Protein AF-A0A2W6RVL8-F1 (afdb_monomer)

pLDDT: mean 77.63, std 18.53, range [25.92, 98.62]

Solvent-accessible surface area (backbone atoms only — not comparable to full-atom values): 15075 Å² total; per-residue (Å²): 107,73,58,67,75,44,33,61,78,72,28,76,88,26,49,75,47,39,28,89,60,9,34,42,35,27,70,44,50,65,35,45,52,43,25,52,88,18,45,80,64,46,48,50,55,64,85,41,74,46,66,52,65,26,66,84,51,65,26,24,29,57,32,38,51,53,52,45,53,49,54,40,44,43,40,71,75,34,80,81,68,43,94,60,93,66,54,63,42,56,24,22,26,69,56,73,97,54,47,76,34,29,44,47,53,52,52,54,50,43,21,30,35,25,10,65,37,94,64,98,62,52,41,57,60,44,30,53,55,45,44,50,58,59,55,24,43,44,96,75,79,48,75,72,72,50,64,38,79,66,82,77,84,74,82,81,81,84,76,82,87,82,83,88,83,90,80,94,76,84,86,79,86,87,81,81,84,79,84,77,60,56,69,40,59,66,67,18,60,33,48,46,33,38,45,47,77,38,57,67,93,44,62,63,46,30,40,32,22,41,82,84,69,48,75,76,46,74,44,44,81,35,60,47,77,60,75,41,40,38,36,34,60,48,79,44,69,82,60,69,74,45,53,31,40,38,41,38,38,41,73,86,50,74,50,75,40,85,38,40,33,53,127

Mean predicted aligned error: 15.37 Å

Secondary structure (DSSP, 8-state):
-HHHHHHHHH-TT-EEEEETTEEEEE-SHHHHHHH-S--S---PPPSEEEES-GGGS--HHHHHHHHHHHHHHHHHH-TTS-S-SS-GGG-EE-SSTTTT-BHHHHHHHHHHHHTT---SS-HHHHHHHHHHHHHHTGGGT---S-EE-----PPP-------------PPPPP----TT--EESSSBSSEEEEEEE--TT--EEEEEEETTS-EEEE-GGGEEEETTEEEEEEE-TTSPSEEEEEEEEETTEEEEEEEEE--

Radius of gyration: 22.96 Å; Cα contacts (8 Å, |Δi|>4): 461; chains: 1; bounding box: 55×40×69 Å

Nearest PDB structures (foldseek):
  7ptr-assembly1_A  TM=3.988E-01  e=1.123E-03  Haloferax volcanii DS2
  5e4i-assembly1_A  TM=4.363E-01  e=7.243E-03  Mus musculus
  1ev2-assembly1_F  TM=4.929E-01  e=1.379E-01  Homo sapiens
  7k0x-assembly1_C  TM=4.813E-01  e=2.368E-01  Monodelphis domestica
  7l15-assembly1_A  TM=4.181E-01  e=4.321E-01  Monodelphis domestica

Structure (mmCIF, N/CA/C/O backbone):
data_AF-A0A2W6RVL8-F1
#
_entry.id   AF-A0A2W6RVL8-F1
#
loop_
_atom_site.group_PDB
_atom_site.id
_atom_site.type_symbol
_atom_site.label_atom_id
_atom_site.label_alt_id
_atom_site.label_comp_id
_atom_site.label_asym_id
_atom_site.label_entity_id
_atom_site.label_seq_id
_atom_site.pdbx_PDB_ins_code
_atom_site.Cartn_x
_atom_site.Cartn_y
_atom_site.Cartn_z
_atom_site.occupancy
_atom_site.B_iso_or_equiv
_atom_site.auth_seq_id
_atom_site.auth_comp_id
_atom_site.auth_asym_id
_atom_site.auth_atom_id
_atom_site.pdbx_PDB_model_num
ATOM 1 N N . THR A 1 1 ? 8.832 16.583 16.748 1.00 83.75 1 THR A N 1
ATOM 2 C CA . THR A 1 1 ? 9.111 15.694 15.596 1.00 83.75 1 THR A CA 1
ATOM 3 C C . THR A 1 1 ? 8.286 16.139 14.400 1.00 83.75 1 THR A C 1
ATOM 5 O O . THR A 1 1 ? 7.258 16.781 14.608 1.00 83.75 1 THR A O 1
ATOM 8 N N . TYR A 1 2 ? 8.700 15.805 13.170 1.00 89.38 2 TYR A N 1
ATOM 9 C CA . TYR A 1 2 ? 7.965 16.160 11.944 1.00 89.38 2 TYR A CA 1
ATOM 10 C C . TYR A 1 2 ? 6.500 15.688 11.985 1.00 89.38 2 TYR A C 1
ATOM 12 O O . TYR A 1 2 ? 5.590 16.475 11.729 1.00 89.38 2 TYR A O 1
ATOM 20 N N . ARG A 1 3 ? 6.260 14.437 12.411 1.00 91.62 3 ARG A N 1
ATOM 21 C CA . ARG A 1 3 ? 4.913 13.872 12.592 1.00 91.62 3 ARG A CA 1
ATOM 22 C C . ARG A 1 3 ? 4.029 14.765 13.467 1.00 91.62 3 ARG A C 1
ATOM 24 O O . ARG A 1 3 ? 2.921 15.083 13.063 1.00 91.62 3 ARG A O 1
ATOM 31 N N . ASN A 1 4 ? 4.502 15.190 14.642 1.00 91.69 4 ASN A N 1
ATOM 32 C CA . ASN A 1 4 ? 3.676 15.959 15.584 1.00 91.69 4 ASN A CA 1
ATOM 33 C C . ASN A 1 4 ? 3.217 17.309 15.009 1.00 91.69 4 ASN A C 1
ATOM 35 O O . ASN A 1 4 ? 2.115 17.744 15.321 1.00 91.69 4 ASN A O 1
ATOM 39 N N . LEU A 1 5 ? 4.039 17.936 14.163 1.00 93.69 5 LEU A N 1
ATOM 40 C CA . LEU A 1 5 ? 3.714 19.212 13.523 1.00 93.69 5 LEU A CA 1
ATOM 41 C C . LEU A 1 5 ? 2.760 19.045 12.331 1.00 93.69 5 LEU A C 1
ATOM 43 O O . LEU A 1 5 ? 1.885 19.878 12.127 1.00 93.69 5 LEU A O 1
ATOM 47 N N . ASN A 1 6 ? 2.907 17.966 11.555 1.00 93.50 6 ASN A N 1
ATOM 48 C CA . ASN A 1 6 ? 2.218 17.814 10.268 1.00 93.50 6 ASN A CA 1
ATOM 49 C C . ASN A 1 6 ? 0.996 16.881 10.310 1.00 93.50 6 ASN A C 1
ATOM 51 O O . ASN A 1 6 ? 0.179 16.903 9.391 1.00 93.50 6 ASN A O 1
ATOM 55 N N . PHE A 1 7 ? 0.836 16.064 11.358 1.00 96.44 7 PHE A N 1
ATOM 56 C CA . PHE A 1 7 ? -0.189 15.014 11.402 1.00 96.44 7 PHE A CA 1
ATOM 57 C C . PHE A 1 7 ? -1.612 15.548 11.236 1.00 96.44 7 PHE A C 1
ATOM 59 O O . PHE A 1 7 ? -2.366 14.989 10.454 1.00 96.44 7 PHE A O 1
ATOM 66 N N . ALA A 1 8 ? -1.983 16.622 11.940 1.00 95.62 8 ALA A N 1
ATOM 67 C CA . ALA A 1 8 ? -3.349 17.148 11.889 1.00 95.62 8 ALA A CA 1
ATOM 68 C C . ALA A 1 8 ? -3.731 17.655 10.486 1.00 95.62 8 ALA A C 1
ATOM 70 O O . ALA A 1 8 ? -4.869 17.484 10.063 1.00 95.62 8 ALA A O 1
ATOM 71 N N . SER A 1 9 ? -2.769 18.225 9.752 1.00 93.38 9 SER A N 1
ATOM 72 C CA . SER A 1 9 ? -2.966 18.659 8.364 1.00 93.38 9 SER A CA 1
ATOM 73 C C . SER A 1 9 ? -3.051 17.464 7.407 1.00 93.38 9 SER A C 1
ATOM 75 O O . SER A 1 9 ? -3.945 17.381 6.567 1.00 93.38 9 SER A O 1
ATOM 77 N N . ALA A 1 10 ? -2.160 16.483 7.572 1.00 91.50 10 ALA A N 1
ATOM 78 C CA . ALA A 1 10 ? -2.121 15.293 6.725 1.00 91.50 10 ALA A CA 1
ATOM 79 C C . ALA A 1 10 ? -3.318 14.347 6.951 1.00 91.50 10 ALA A C 1
ATOM 81 O O . ALA A 1 10 ? -3.802 13.724 6.000 1.00 91.50 10 ALA A O 1
ATOM 82 N N . PHE A 1 11 ? -3.806 14.264 8.191 1.00 95.56 11 PHE A N 1
ATOM 83 C CA . PHE A 1 11 ? -4.847 13.351 8.667 1.00 95.56 11 PHE A CA 1
ATOM 84 C C . PHE A 1 11 ? -5.908 14.101 9.497 1.00 95.56 11 PHE A C 1
ATOM 86 O O . PHE A 1 11 ? -6.035 13.856 10.700 1.00 95.56 11 PHE A O 1
ATOM 93 N N . PRO A 1 12 ? -6.715 14.984 8.881 1.00 94.00 12 PRO A N 1
ATOM 94 C CA . PRO A 1 12 ? -7.693 15.805 9.604 1.00 94.00 12 PRO A CA 1
ATOM 95 C C . PRO A 1 12 ? -8.768 14.973 10.324 1.00 94.00 12 PRO A C 1
ATOM 97 O O . PRO A 1 12 ? -9.311 15.396 11.340 1.00 94.00 12 PRO A O 1
ATOM 100 N N . SER A 1 13 ? -9.048 13.761 9.837 1.00 93.38 13 SER A N 1
ATOM 101 C CA . SER A 1 13 ? -9.972 12.795 10.449 1.00 93.38 13 SER A CA 1
ATOM 102 C C . SER A 1 13 ? -9.279 11.689 11.261 1.00 93.38 13 SER A C 1
ATOM 104 O O . SER A 1 13 ? -9.937 10.725 11.673 1.00 93.38 13 SER A O 1
ATOM 106 N N . GLY A 1 14 ? -7.964 11.799 11.472 1.00 96.81 14 GLY A N 1
ATOM 107 C CA . GLY A 1 14 ? -7.100 10.738 11.988 1.00 96.81 14 GLY A CA 1
ATOM 108 C C . GLY A 1 14 ? -6.647 9.742 10.913 1.00 96.81 14 GLY A C 1
ATOM 109 O O . GLY A 1 14 ? -7.186 9.698 9.806 1.00 96.81 14 GLY A O 1
ATOM 110 N N . LEU A 1 15 ? -5.647 8.933 11.258 1.00 98.12 15 LEU A N 1
ATOM 111 C CA . LEU A 1 15 ? -5.113 7.859 10.419 1.00 98.12 15 LEU A CA 1
ATOM 112 C C . LEU A 1 15 ? -5.941 6.595 10.645 1.00 98.12 15 LEU A C 1
ATOM 114 O O . LEU A 1 15 ? -6.172 6.212 11.790 1.00 98.12 15 LEU A O 1
ATOM 118 N N . THR A 1 16 ? -6.384 5.947 9.569 1.00 97.62 16 THR A N 1
ATOM 119 C CA . THR A 1 16 ? -7.120 4.675 9.639 1.00 97.62 16 THR A CA 1
ATOM 120 C C . THR A 1 16 ? -6.464 3.642 8.733 1.00 97.62 16 THR A C 1
ATOM 122 O O . THR A 1 16 ? -6.136 3.956 7.594 1.00 97.62 16 THR A O 1
ATOM 125 N N . ILE A 1 17 ? -6.289 2.426 9.250 1.00 98.06 17 ILE A N 1
ATOM 126 C CA . ILE A 1 17 ? -5.811 1.248 8.515 1.00 98.06 17 ILE A CA 1
ATOM 127 C C . ILE A 1 17 ? -6.783 0.081 8.721 1.00 98.06 17 ILE A C 1
ATOM 129 O O . ILE A 1 17 ? -7.568 0.073 9.674 1.00 98.06 17 ILE A O 1
ATOM 133 N N . GLY A 1 18 ? -6.701 -0.919 7.853 1.00 91.38 18 GLY A N 1
ATOM 134 C CA . GLY A 1 18 ? -7.629 -2.042 7.782 1.00 91.38 18 GLY A CA 1
ATOM 135 C C . GLY A 1 18 ? -8.689 -1.864 6.695 1.00 91.38 18 GLY A C 1
ATOM 136 O O . GLY A 1 18 ? -8.728 -0.867 5.976 1.00 91.38 18 GLY A O 1
ATOM 137 N N . ALA A 1 19 ? -9.540 -2.873 6.566 1.00 90.12 19 ALA A N 1
ATOM 138 C CA . ALA A 1 19 ? -10.565 -2.982 5.535 1.00 90.12 19 ALA A CA 1
ATOM 139 C C . ALA A 1 19 ? -11.710 -3.885 6.023 1.00 90.12 19 ALA A C 1
ATOM 141 O O . ALA A 1 19 ? -11.669 -4.435 7.126 1.00 90.12 19 ALA A O 1
ATOM 142 N N . GLY A 1 20 ? -12.737 -4.064 5.189 1.00 92.25 20 GLY A N 1
ATOM 143 C CA . GLY A 1 20 ? -13.857 -4.953 5.494 1.00 92.25 20 GLY A CA 1
ATOM 144 C C . GLY A 1 20 ? -14.563 -4.553 6.790 1.00 92.25 20 GLY A C 1
ATOM 145 O O . GLY A 1 20 ? -15.229 -3.524 6.843 1.00 92.25 20 GLY A O 1
ATOM 146 N N . SER A 1 21 ? -14.418 -5.375 7.831 1.00 89.44 21 SER A N 1
ATOM 147 C CA . SER A 1 21 ? -15.039 -5.163 9.148 1.00 89.44 21 SER A CA 1
ATOM 148 C C . SER A 1 21 ? -14.033 -4.907 10.276 1.00 89.44 21 SER A C 1
ATOM 150 O O . SER A 1 21 ? -14.417 -4.927 11.447 1.00 89.44 21 SER A O 1
ATOM 152 N N . ARG A 1 22 ? -12.745 -4.723 9.955 1.00 97.94 22 ARG A N 1
ATOM 153 C CA . ARG A 1 22 ? -11.657 -4.681 10.943 1.00 97.94 22 ARG A CA 1
ATOM 154 C C . ARG A 1 22 ? -10.775 -3.470 10.674 1.00 97.94 22 ARG A C 1
ATOM 156 O O . ARG A 1 22 ? -10.087 -3.412 9.656 1.00 97.94 22 ARG A O 1
ATOM 163 N N . PHE A 1 23 ? -10.792 -2.513 11.593 1.00 98.44 23 PHE A N 1
ATOM 164 C CA . PHE A 1 23 ? -10.115 -1.228 11.439 1.00 98.44 23 PHE A CA 1
ATOM 165 C C . PHE A 1 23 ? -9.311 -0.864 12.681 1.00 98.44 23 PHE A C 1
ATOM 167 O O . PHE A 1 23 ? -9.660 -1.227 13.805 1.00 98.44 23 PHE A O 1
ATOM 174 N N . LEU A 1 24 ? -8.250 -0.092 12.479 1.00 98.62 24 LEU A N 1
ATOM 175 C CA . LEU A 1 24 ? -7.520 0.593 13.537 1.00 98.62 24 LEU A CA 1
ATOM 176 C C . LEU A 1 24 ? -7.452 2.075 13.182 1.00 98.62 24 LEU A C 1
ATOM 178 O O . LEU A 1 24 ? -7.004 2.437 12.096 1.00 98.62 24 LEU A O 1
ATOM 182 N N . LYS A 1 25 ? -7.900 2.926 14.107 1.00 98.56 25 LYS A N 1
ATOM 183 C CA . LYS A 1 25 ? -7.932 4.381 13.975 1.00 98.56 25 LYS A CA 1
ATOM 184 C C . LYS A 1 25 ? -7.057 5.040 15.039 1.00 98.56 25 LYS A C 1
ATOM 186 O O . LYS A 1 25 ? -7.232 4.801 16.233 1.00 98.56 25 LYS A O 1
ATOM 191 N N . LEU A 1 26 ? -6.154 5.908 14.592 1.00 98.56 26 LEU A N 1
ATOM 192 C CA . LEU A 1 26 ? -5.275 6.733 15.420 1.00 98.56 26 LEU A CA 1
ATOM 193 C C . LEU A 1 26 ? -5.660 8.195 15.213 1.00 98.56 26 LEU A C 1
ATOM 195 O O . LEU A 1 26 ? -5.486 8.752 14.129 1.00 98.56 26 LEU A O 1
ATOM 199 N N . THR A 1 27 ? -6.242 8.814 16.236 1.00 98.31 27 THR A N 1
ATOM 200 C CA . THR A 1 27 ? -6.881 10.129 16.085 1.00 98.31 27 THR A CA 1
ATOM 201 C C . THR A 1 27 ? -5.900 11.295 16.152 1.00 98.31 27 THR A C 1
ATOM 203 O O . THR A 1 27 ? -6.233 12.383 15.697 1.00 98.31 27 THR A O 1
ATOM 206 N N . THR A 1 28 ? -4.702 11.095 16.707 1.00 98.19 28 THR A N 1
ATOM 207 C CA . THR A 1 28 ? -3.699 12.153 16.900 1.00 98.19 28 THR A CA 1
ATOM 208 C C . THR A 1 28 ? -2.279 11.639 16.674 1.00 98.19 28 THR A C 1
ATOM 210 O O . THR A 1 28 ? -2.017 10.438 16.747 1.00 98.19 28 THR A O 1
ATOM 213 N N . ALA A 1 29 ? -1.325 12.560 16.496 1.00 97.56 29 ALA A N 1
ATOM 214 C CA . ALA A 1 29 ? 0.097 12.218 16.450 1.00 97.56 29 ALA A CA 1
ATOM 215 C C . ALA A 1 29 ? 0.577 11.515 17.730 1.00 97.56 29 ALA A C 1
ATOM 217 O O . ALA A 1 29 ? 1.448 10.653 17.663 1.00 97.56 29 ALA A O 1
ATOM 218 N N . LYS A 1 30 ? -0.004 11.865 18.887 1.00 97.75 30 LYS A N 1
ATOM 219 C CA . LYS A 1 30 ? 0.279 11.209 20.168 1.00 97.75 30 LYS A CA 1
ATOM 220 C C . LYS A 1 30 ? -0.254 9.778 20.192 1.00 97.75 30 LYS A C 1
ATOM 222 O O . LYS A 1 30 ? 0.458 8.896 20.638 1.00 97.75 30 LYS A O 1
ATOM 227 N N . ALA A 1 31 ? -1.443 9.528 19.642 1.00 98.44 31 ALA A N 1
ATOM 228 C CA . ALA A 1 31 ? -1.968 8.168 19.520 1.00 98.44 31 ALA A CA 1
ATOM 229 C C . ALA A 1 31 ? -1.097 7.288 18.609 1.00 98.44 31 ALA A C 1
ATOM 231 O O . ALA A 1 31 ? -0.930 6.104 18.882 1.00 98.44 31 ALA A O 1
ATOM 232 N N . VAL A 1 32 ? -0.514 7.866 17.552 1.00 98.06 32 VAL A N 1
ATOM 233 C CA . VAL A 1 32 ? 0.490 7.177 16.726 1.00 98.06 32 VAL A CA 1
ATOM 234 C C . VAL A 1 32 ? 1.748 6.856 17.526 1.00 98.06 32 VAL A C 1
ATOM 236 O O . VAL A 1 32 ? 2.251 5.743 17.427 1.00 98.06 32 VAL A O 1
ATOM 239 N N . ASP A 1 33 ? 2.240 7.807 18.319 1.00 96.88 33 ASP A N 1
ATOM 240 C CA . ASP A 1 33 ? 3.399 7.611 19.197 1.00 96.88 33 ASP A CA 1
ATOM 241 C C . ASP A 1 33 ? 3.172 6.510 20.228 1.00 96.88 33 ASP A C 1
ATOM 243 O O . ASP A 1 33 ? 4.016 5.651 20.419 1.00 96.88 33 ASP A O 1
ATOM 247 N N . ASP A 1 34 ? 1.996 6.504 20.848 1.00 97.56 34 ASP A N 1
ATOM 248 C CA . ASP A 1 34 ? 1.643 5.515 21.861 1.00 97.56 34 ASP A CA 1
ATOM 249 C C . ASP A 1 34 ? 1.464 4.119 21.261 1.00 97.56 34 ASP A C 1
ATOM 251 O O . ASP A 1 34 ? 1.608 3.116 21.961 1.00 97.56 34 ASP A O 1
ATOM 255 N N . PHE A 1 35 ? 1.127 4.044 19.973 1.00 97.81 35 PHE A N 1
ATOM 256 C CA . PHE A 1 35 ? 0.944 2.792 19.254 1.00 97.81 35 PHE A CA 1
ATOM 257 C C . PHE A 1 35 ? 2.256 2.213 18.700 1.00 97.81 35 PHE A C 1
ATOM 259 O O . PHE A 1 35 ? 2.424 0.991 18.700 1.00 97.81 35 PHE A O 1
ATOM 266 N N . LEU A 1 36 ? 3.176 3.057 18.217 1.00 95.75 36 LEU A N 1
ATOM 267 C CA . LEU A 1 36 ? 4.427 2.631 17.582 1.00 95.75 36 LEU A CA 1
ATOM 268 C C . LEU A 1 36 ? 5.629 2.654 18.554 1.00 95.75 36 LEU A C 1
ATOM 270 O O . LEU A 1 36 ? 5.785 3.611 19.301 1.00 95.75 36 LEU A O 1
ATOM 274 N N . PRO A 1 37 ? 6.535 1.657 18.505 1.00 93.25 37 PRO A N 1
ATOM 275 C CA . PRO A 1 37 ? 6.471 0.465 17.666 1.00 93.25 37 PRO A CA 1
ATOM 276 C C . PRO A 1 37 ? 5.429 -0.547 18.177 1.00 93.25 37 PRO A C 1
ATOM 278 O O . PRO A 1 37 ? 5.299 -0.816 19.378 1.00 93.25 37 PRO A O 1
ATOM 281 N N . SER A 1 38 ? 4.719 -1.175 17.238 1.00 90.25 38 SER A N 1
ATOM 282 C CA . SER A 1 38 ? 3.822 -2.300 17.511 1.00 90.25 38 SER A CA 1
ATOM 283 C C . SER A 1 38 ? 4.452 -3.558 16.925 1.00 90.25 38 SER A C 1
ATOM 285 O O . SER A 1 38 ? 4.669 -3.609 15.724 1.00 90.25 38 SER A O 1
ATOM 287 N N . GLY A 1 39 ? 4.817 -4.530 17.766 1.00 84.69 39 GLY A N 1
ATOM 288 C CA . GLY A 1 39 ? 5.547 -5.740 17.364 1.00 84.69 39 GLY A CA 1
ATOM 289 C C . GLY A 1 39 ? 4.740 -7.034 17.516 1.00 84.69 39 GLY A C 1
ATOM 290 O O . GLY A 1 39 ? 3.508 -7.020 17.530 1.00 84.69 39 GLY A O 1
ATOM 291 N N . THR A 1 40 ? 5.453 -8.149 17.708 1.00 85.25 40 THR A N 1
ATOM 292 C CA . THR A 1 40 ? 4.968 -9.547 17.803 1.00 85.25 40 THR A CA 1
ATOM 293 C C . THR A 1 40 ? 4.504 -10.130 16.461 1.00 85.25 40 THR A C 1
ATOM 295 O O . THR A 1 40 ? 5.162 -9.918 15.452 1.00 85.25 40 THR A O 1
ATOM 298 N N . THR A 1 41 ? 3.424 -10.907 16.431 1.00 93.88 41 THR A N 1
ATOM 299 C CA . THR A 1 41 ? 2.994 -11.686 15.263 1.00 93.88 41 THR A CA 1
ATOM 300 C C . THR A 1 41 ? 2.187 -10.840 14.281 1.00 93.88 41 THR A C 1
ATOM 302 O O . THR A 1 41 ? 1.284 -10.099 14.697 1.00 93.88 41 THR A O 1
ATOM 305 N N . ALA A 1 42 ? 2.470 -10.983 12.983 1.00 95.56 42 ALA A N 1
ATOM 306 C CA . ALA A 1 42 ? 1.671 -10.383 11.921 1.00 95.56 42 ALA A CA 1
ATOM 307 C C . ALA A 1 42 ? 0.336 -11.124 11.815 1.00 95.56 42 ALA A C 1
ATOM 309 O O . ALA A 1 42 ? 0.289 -12.349 11.741 1.00 95.56 42 ALA A O 1
ATOM 310 N N . ARG A 1 43 ? -0.774 -10.387 11.838 1.00 97.06 43 ARG A N 1
ATOM 311 C CA . ARG A 1 43 ? -2.118 -10.971 11.728 1.00 97.06 43 ARG A CA 1
ATOM 312 C C . ARG A 1 43 ? -3.144 -9.931 11.307 1.00 97.06 43 ARG A C 1
ATOM 314 O O . ARG A 1 43 ? -2.887 -8.731 11.394 1.00 97.06 43 ARG A O 1
ATOM 321 N N . ALA A 1 44 ? -4.332 -10.396 10.930 1.00 95.88 44 ALA A N 1
ATOM 322 C CA . ALA A 1 44 ? -5.500 -9.530 10.818 1.00 95.88 44 ALA A CA 1
ATOM 323 C C . ALA A 1 44 ? -5.791 -8.818 12.154 1.00 95.88 44 ALA A C 1
ATOM 325 O O . ALA A 1 44 ? -5.477 -9.328 13.235 1.00 95.88 44 ALA A O 1
ATOM 326 N N . LEU A 1 45 ? -6.418 -7.645 12.088 1.00 98.12 45 LEU A N 1
ATOM 327 C CA . LEU A 1 45 ? -6.849 -6.898 13.269 1.00 98.12 45 LEU A CA 1
ATOM 328 C C . LEU A 1 45 ? -7.907 -7.680 14.061 1.00 98.12 45 LEU A C 1
ATOM 330 O O . LEU A 1 45 ? -8.413 -8.714 13.622 1.00 98.12 45 LEU A O 1
ATOM 334 N N . ASN A 1 46 ? -8.282 -7.195 15.241 1.00 95.69 46 ASN A N 1
ATOM 335 C CA . ASN A 1 46 ? -9.481 -7.710 15.905 1.00 95.69 46 ASN A CA 1
ATOM 336 C C . ASN A 1 46 ? -10.728 -7.235 15.141 1.00 95.69 46 ASN A C 1
ATOM 338 O O . ASN A 1 46 ? -10.668 -6.239 14.426 1.00 95.69 46 ASN A O 1
ATOM 342 N N . ALA A 1 47 ? -11.842 -7.963 15.251 1.00 94.62 47 ALA A N 1
ATOM 343 C CA . ALA A 1 47 ? -13.087 -7.545 14.611 1.00 94.62 47 ALA A CA 1
ATOM 344 C C . ALA A 1 47 ? -13.559 -6.188 15.160 1.00 94.62 47 ALA A C 1
ATOM 346 O O . ALA A 1 47 ? -13.385 -5.912 16.348 1.00 94.62 47 ALA A O 1
ATOM 347 N N . GLY A 1 48 ? -14.171 -5.368 14.304 1.00 97.38 48 GLY A N 1
ATOM 348 C CA . GLY A 1 48 ? -14.609 -4.017 14.647 1.00 97.38 48 GLY A CA 1
ATOM 349 C C . GLY A 1 48 ? -13.510 -2.965 14.489 1.00 97.38 48 GLY A C 1
ATOM 350 O O . GLY A 1 48 ? -12.515 -3.171 13.795 1.00 97.38 48 GLY A O 1
ATOM 351 N N . THR A 1 49 ? -13.706 -1.813 15.131 1.00 97.69 49 THR A N 1
ATOM 352 C CA . THR A 1 49 ? -12.794 -0.666 15.032 1.00 97.69 49 THR A CA 1
ATOM 353 C C . THR A 1 49 ? -12.064 -0.447 16.350 1.00 97.69 49 THR A C 1
ATOM 355 O O . THR A 1 49 ? -12.667 -0.061 17.349 1.00 97.69 49 THR A O 1
ATOM 358 N N . LEU A 1 50 ? -10.748 -0.644 16.341 1.00 97.75 50 LEU A N 1
ATOM 359 C CA . LEU A 1 50 ? -9.857 -0.266 17.434 1.00 97.75 50 LEU A CA 1
ATOM 360 C C . LEU A 1 50 ? -9.554 1.230 17.341 1.00 97.75 50 LEU A C 1
ATOM 362 O O . LEU A 1 50 ? -9.102 1.702 16.301 1.00 97.75 50 LEU A O 1
ATOM 366 N N . VAL A 1 51 ? -9.764 1.979 18.421 1.00 98.38 51 VAL A N 1
ATOM 367 C CA . VAL A 1 51 ? -9.475 3.420 18.469 1.00 98.38 51 VAL A CA 1
ATOM 368 C C . VAL A 1 51 ? -8.408 3.677 19.522 1.00 98.38 51 VAL A C 1
ATOM 370 O O . VAL A 1 51 ? -8.617 3.358 20.687 1.00 98.38 51 VAL A O 1
ATOM 373 N N . ASN A 1 52 ? -7.277 4.254 19.106 1.00 98.31 52 ASN A N 1
ATOM 374 C CA . ASN A 1 52 ? -6.144 4.612 19.968 1.00 98.31 52 ASN A CA 1
ATOM 375 C C . ASN A 1 52 ? -5.746 3.508 20.971 1.00 98.31 52 ASN A C 1
ATOM 377 O O . ASN A 1 52 ? -5.690 3.769 22.172 1.00 98.31 52 ASN A O 1
ATOM 381 N N . PRO A 1 53 ? -5.464 2.273 20.516 1.00 97.31 53 PRO A N 1
ATOM 382 C CA . PRO A 1 53 ? -5.235 1.158 21.433 1.00 97.31 53 PRO A CA 1
ATOM 383 C C . PRO A 1 53 ? -3.923 1.276 22.232 1.00 97.31 53 PRO A C 1
ATOM 385 O O . PRO A 1 53 ? -3.719 0.524 23.182 1.00 97.31 53 PRO A O 1
ATOM 388 N N . GLY A 1 54 ? -3.035 2.204 21.858 1.00 96.94 54 GLY A N 1
ATOM 389 C CA . GLY A 1 54 ? -1.745 2.406 22.508 1.00 96.94 54 GLY A CA 1
ATOM 390 C C . GLY A 1 54 ? -0.858 1.161 22.453 1.00 96.94 54 GLY A C 1
ATOM 391 O O . GLY A 1 54 ? -1.013 0.290 21.594 1.00 96.94 54 GLY A O 1
ATOM 392 N N . SER A 1 55 ? 0.078 1.070 23.392 1.00 94.94 55 SER A N 1
ATOM 393 C CA . SER A 1 55 ? 1.134 0.059 23.367 1.00 94.94 55 SER A CA 1
ATOM 394 C C . SER A 1 55 ? 0.688 -1.319 23.864 1.00 94.94 55 SER A C 1
ATOM 396 O O . SER A 1 55 ? 1.433 -2.281 23.677 1.00 94.94 55 SER A O 1
ATOM 398 N N . SER A 1 56 ? -0.499 -1.442 24.465 1.00 93.75 56 SER A N 1
ATOM 399 C CA . SER A 1 56 ? -1.042 -2.716 24.959 1.00 93.75 56 SER A CA 1
ATOM 400 C C . SER A 1 56 ? -1.499 -3.640 23.824 1.00 93.75 56 SER A C 1
ATOM 402 O O . SER A 1 56 ? -1.430 -4.861 23.959 1.00 93.75 56 SER A O 1
ATOM 404 N N . TYR A 1 57 ? -1.905 -3.082 22.679 1.00 96.56 57 TYR A N 1
ATOM 405 C CA . TYR A 1 57 ? -2.210 -3.854 21.476 1.00 96.56 57 TYR A CA 1
ATOM 406 C C . TYR A 1 57 ? -0.965 -4.015 20.600 1.00 96.56 57 TYR A C 1
ATOM 408 O O . TYR A 1 57 ? -0.379 -3.039 20.128 1.00 96.56 57 TYR A O 1
ATOM 416 N N . LYS A 1 58 ? -0.577 -5.267 20.343 1.00 96.31 58 LYS A N 1
ATOM 417 C CA . LYS A 1 58 ? 0.610 -5.612 19.551 1.00 96.31 58 LYS A CA 1
ATOM 418 C C . LYS A 1 58 ? 0.237 -6.344 18.265 1.00 96.31 58 LYS A C 1
ATOM 420 O O . LYS A 1 58 ? -0.429 -7.383 18.319 1.00 96.31 58 LYS A O 1
ATOM 425 N N . ASN A 1 59 ? 0.661 -5.808 17.123 1.00 97.81 59 ASN A N 1
ATOM 426 C CA . ASN A 1 59 ? 0.561 -6.432 15.804 1.00 97.81 59 ASN A CA 1
ATOM 427 C C . ASN A 1 59 ? 1.617 -5.810 14.874 1.00 97.81 59 ASN A C 1
ATOM 429 O O . ASN A 1 59 ? 1.490 -4.640 14.509 1.00 97.81 59 ASN A O 1
ATOM 433 N N . VAL A 1 60 ? 2.638 -6.587 14.490 1.00 97.38 60 VAL A N 1
ATOM 434 C CA . VAL A 1 60 ? 3.773 -6.069 13.705 1.00 97.38 60 VAL A CA 1
ATOM 435 C C . VAL A 1 60 ? 3.352 -5.542 12.337 1.00 97.38 60 VAL A C 1
ATOM 437 O O . VAL A 1 60 ? 3.744 -4.437 11.971 1.00 97.38 60 VAL A O 1
ATOM 440 N N . LEU A 1 61 ? 2.443 -6.240 11.648 1.00 97.94 61 LEU A N 1
ATOM 441 C CA . LEU A 1 61 ? 1.920 -5.780 10.362 1.00 97.94 61 LEU A CA 1
ATOM 442 C C . LEU A 1 61 ? 1.157 -4.462 10.518 1.00 97.94 61 LEU A C 1
ATOM 444 O O . LEU A 1 61 ? 1.333 -3.552 9.716 1.00 97.94 61 LEU A O 1
ATOM 448 N N . ALA A 1 62 ? 0.339 -4.323 11.566 1.00 98.50 62 ALA A N 1
ATOM 449 C CA . ALA A 1 62 ? -0.372 -3.071 11.814 1.00 98.50 62 ALA A CA 1
ATOM 450 C C . ALA A 1 62 ? 0.605 -1.914 12.080 1.00 98.50 62 ALA A C 1
ATOM 452 O O . ALA A 1 62 ? 0.404 -0.821 11.559 1.00 98.50 62 ALA A O 1
ATOM 453 N N . GLY A 1 63 ? 1.681 -2.156 12.838 1.00 98.12 63 GLY A N 1
ATOM 454 C CA . GLY A 1 63 ? 2.741 -1.170 13.057 1.00 98.12 63 GLY A CA 1
ATOM 455 C C . GLY A 1 63 ? 3.399 -0.719 11.749 1.00 98.12 63 GLY A C 1
ATOM 456 O O . GLY A 1 63 ? 3.473 0.480 11.475 1.00 98.12 63 GLY A O 1
ATOM 457 N N . GLN A 1 64 ? 3.794 -1.679 10.912 1.00 98.06 64 GLN A N 1
ATOM 458 C CA . GLN A 1 64 ? 4.422 -1.425 9.614 1.00 98.06 64 GLN A CA 1
ATOM 459 C C . GLN A 1 64 ? 3.493 -0.682 8.644 1.00 98.06 64 GLN A C 1
ATOM 461 O O . GLN A 1 64 ? 3.910 0.266 7.977 1.00 98.06 64 GLN A O 1
ATOM 466 N N . VAL A 1 65 ? 2.211 -1.053 8.601 1.00 98.31 65 VAL A N 1
ATOM 467 C CA . VAL A 1 65 ? 1.213 -0.401 7.740 1.00 98.31 65 VAL A CA 1
ATOM 468 C C . VAL A 1 65 ? 0.899 1.019 8.212 1.00 98.31 65 VAL A C 1
ATOM 470 O O . VAL A 1 65 ? 0.736 1.903 7.370 1.00 98.31 65 VAL A O 1
ATOM 473 N N . VAL A 1 66 ? 0.868 1.289 9.525 1.00 98.50 66 VAL A N 1
ATOM 474 C CA . VAL A 1 66 ? 0.765 2.670 10.035 1.00 98.50 66 VAL A CA 1
ATOM 475 C C . VAL A 1 66 ? 1.969 3.495 9.585 1.00 98.50 66 VAL A C 1
ATOM 477 O O . VAL A 1 66 ? 1.775 4.600 9.081 1.00 98.50 66 VAL A O 1
ATOM 480 N N . ALA A 1 67 ? 3.189 2.967 9.721 1.00 96.31 67 ALA A N 1
ATOM 481 C CA . ALA A 1 67 ? 4.401 3.662 9.288 1.00 96.31 67 ALA A CA 1
ATOM 482 C C . ALA A 1 67 ? 4.378 3.969 7.780 1.00 96.31 67 ALA A C 1
ATOM 484 O O . ALA A 1 67 ? 4.562 5.121 7.385 1.00 96.31 67 ALA A O 1
ATOM 485 N N . LEU A 1 68 ? 4.024 2.984 6.948 1.00 95.81 68 LEU A N 1
ATOM 486 C CA . LEU A 1 68 ? 3.931 3.172 5.501 1.00 95.81 68 LEU A CA 1
ATOM 487 C C . LEU A 1 68 ? 2.846 4.195 5.124 1.00 95.81 68 LEU A C 1
ATOM 489 O O . LEU A 1 68 ? 3.068 5.065 4.286 1.00 95.81 68 LEU A O 1
ATOM 493 N N . THR A 1 69 ? 1.689 4.148 5.791 1.00 97.12 69 THR A N 1
ATOM 49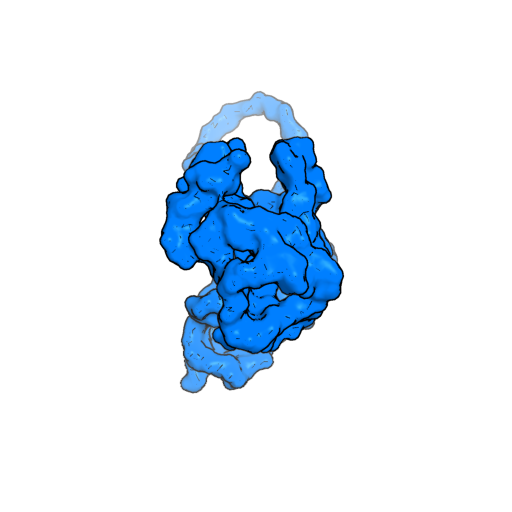4 C CA . THR A 1 69 ? 0.593 5.109 5.578 1.00 97.12 69 THR A CA 1
ATOM 495 C C . THR A 1 69 ? 1.024 6.543 5.900 1.00 97.12 69 THR A C 1
ATOM 497 O O . THR A 1 69 ? 0.668 7.467 5.166 1.00 97.12 69 THR A O 1
ATOM 500 N N . LEU A 1 70 ? 1.804 6.747 6.971 1.00 95.19 70 LEU A N 1
ATOM 501 C CA . LEU A 1 70 ? 2.378 8.055 7.304 1.00 95.19 70 LEU A CA 1
ATOM 502 C C . LEU A 1 70 ? 3.321 8.534 6.197 1.00 95.19 70 LEU A C 1
ATOM 504 O O . LEU A 1 70 ? 3.159 9.659 5.730 1.00 95.19 70 LEU A O 1
ATOM 508 N N . ASN A 1 71 ? 4.250 7.679 5.760 1.00 92.31 71 ASN A N 1
ATOM 509 C CA . ASN A 1 71 ? 5.233 8.015 4.728 1.00 92.31 71 ASN A CA 1
ATOM 510 C C . ASN A 1 71 ? 4.553 8.435 3.420 1.00 92.31 71 ASN A C 1
ATOM 512 O O . ASN A 1 71 ? 4.844 9.510 2.900 1.00 92.31 71 ASN A O 1
ATOM 516 N N . LEU A 1 72 ? 3.586 7.650 2.930 1.00 89.94 72 LEU A N 1
ATOM 517 C CA . LEU A 1 72 ? 2.888 7.957 1.676 1.00 89.94 72 LEU A CA 1
ATOM 518 C C . LEU A 1 72 ? 2.087 9.246 1.775 1.00 89.94 72 LEU A C 1
ATOM 520 O O . LEU A 1 72 ? 2.080 10.037 0.833 1.00 89.94 72 LEU A O 1
ATOM 524 N N . ARG A 1 73 ? 1.387 9.454 2.895 1.00 90.81 73 ARG A N 1
ATOM 525 C CA . ARG A 1 73 ? 0.540 10.633 3.047 1.00 90.81 73 ARG A CA 1
ATOM 526 C C . ARG A 1 73 ? 1.366 11.898 3.209 1.00 90.81 73 ARG A C 1
ATOM 528 O O . ARG A 1 73 ? 1.002 12.900 2.607 1.00 90.81 73 ARG A O 1
ATOM 535 N N . PHE A 1 74 ? 2.437 11.871 4.002 1.00 91.12 74 PHE A N 1
ATOM 536 C CA . PHE A 1 74 ? 3.307 13.035 4.156 1.00 91.12 74 PHE A CA 1
ATOM 537 C C . PHE A 1 74 ? 3.988 13.403 2.841 1.00 91.12 74 PHE A C 1
ATOM 539 O O . PHE A 1 74 ? 3.973 14.579 2.492 1.00 91.12 74 PHE A O 1
ATOM 546 N N . ASP A 1 75 ? 4.460 12.416 2.080 1.00 87.69 75 ASP A N 1
ATOM 547 C CA . ASP A 1 75 ? 5.027 12.637 0.748 1.00 87.69 75 ASP A CA 1
ATOM 548 C C . ASP A 1 75 ? 3.999 13.213 -0.238 1.00 87.69 75 ASP A C 1
ATOM 550 O O . ASP A 1 75 ? 4.289 14.121 -1.008 1.00 87.69 75 ASP A O 1
ATOM 554 N N . GLN A 1 76 ? 2.748 12.751 -0.159 1.00 84.62 76 GLN A N 1
ATOM 555 C CA . GLN A 1 76 ? 1.669 13.230 -1.022 1.00 84.62 76 GLN A CA 1
ATOM 556 C C . GLN A 1 76 ? 1.267 14.687 -0.746 1.00 84.62 76 GLN A C 1
ATOM 558 O O . GLN A 1 76 ? 0.923 15.417 -1.673 1.00 84.62 76 GLN A O 1
ATOM 563 N N . VAL A 1 77 ? 1.204 15.091 0.528 1.00 82.31 77 VAL A N 1
ATOM 564 C CA . VAL A 1 77 ? 0.623 16.392 0.922 1.00 82.31 77 VAL A CA 1
ATOM 565 C C . VAL A 1 77 ? 1.658 17.461 1.228 1.00 82.31 77 VAL A C 1
ATOM 567 O O . VAL A 1 77 ? 1.307 18.639 1.263 1.00 82.31 77 VAL A O 1
ATOM 570 N N . ASN A 1 78 ? 2.909 17.077 1.478 1.00 81.25 78 ASN A N 1
ATOM 571 C CA . ASN A 1 78 ? 3.995 18.010 1.716 1.00 81.25 78 ASN A CA 1
ATOM 572 C C . ASN A 1 78 ? 5.094 17.806 0.660 1.00 81.25 78 ASN A C 1
ATOM 574 O O . ASN A 1 78 ? 5.928 16.920 0.820 1.00 81.25 78 ASN A O 1
ATOM 578 N N . PRO A 1 79 ? 5.160 18.677 -0.365 1.00 77.69 79 PRO A N 1
ATOM 579 C CA . PRO A 1 79 ? 6.189 18.617 -1.405 1.00 77.69 79 PRO A CA 1
ATOM 580 C C . PRO A 1 79 ? 7.637 18.725 -0.900 1.00 77.69 79 PRO A C 1
ATOM 582 O O . PRO A 1 79 ? 8.558 18.449 -1.655 1.00 77.69 79 PRO A O 1
ATOM 585 N N . LEU A 1 80 ? 7.853 19.166 0.346 1.00 81.12 80 LEU A N 1
ATOM 586 C CA . LEU A 1 80 ? 9.171 19.255 0.987 1.00 81.12 80 LEU A CA 1
ATOM 587 C C . LEU A 1 80 ? 9.478 18.051 1.891 1.00 81.12 80 LEU A C 1
ATOM 589 O O . LEU A 1 80 ? 10.493 18.056 2.586 1.00 81.12 80 LEU A O 1
ATOM 593 N N . PHE A 1 81 ? 8.596 17.051 1.951 1.00 83.25 81 PHE A N 1
ATOM 594 C CA . PHE A 1 81 ? 8.825 15.844 2.746 1.00 83.25 81 PHE A CA 1
ATOM 595 C C . PHE A 1 81 ? 9.956 14.986 2.176 1.00 83.25 81 PHE A C 1
ATOM 597 O O . PHE A 1 81 ? 10.733 14.409 2.933 1.00 83.25 81 PHE A O 1
ATOM 604 N N . SER A 1 82 ? 10.064 14.951 0.850 1.00 81.31 82 SER A N 1
ATOM 605 C CA . SER A 1 82 ? 11.107 14.266 0.098 1.00 81.31 82 SER A CA 1
ATOM 606 C C . SER A 1 82 ? 11.706 15.218 -0.934 1.00 81.31 82 SER A C 1
ATOM 608 O O . SER A 1 82 ? 11.039 16.129 -1.415 1.00 81.31 82 SER A O 1
ATOM 610 N N . SER A 1 83 ? 12.973 15.007 -1.295 1.00 75.75 83 SER A N 1
ATOM 611 C CA . SER A 1 83 ? 13.603 15.694 -2.431 1.00 75.75 83 SER A CA 1
ATOM 612 C C . SER A 1 83 ? 13.215 15.082 -3.782 1.00 75.75 83 SER A C 1
ATOM 614 O O . SER A 1 83 ? 13.479 15.677 -4.828 1.00 75.75 83 SER A O 1
ATOM 616 N N . SER A 1 84 ? 12.606 13.891 -3.773 1.00 76.88 84 SER A N 1
ATOM 617 C CA . SER A 1 84 ? 12.080 13.238 -4.969 1.00 76.88 84 SER A CA 1
ATOM 618 C C . SER A 1 84 ? 10.877 14.004 -5.513 1.00 76.88 84 SER A C 1
ATOM 620 O O . SER A 1 84 ? 9.955 14.336 -4.778 1.00 76.88 84 SER A O 1
ATOM 622 N N . SER A 1 85 ? 10.842 14.212 -6.829 1.00 73.81 85 SER A N 1
ATOM 623 C CA . SER A 1 85 ? 9.645 14.695 -7.530 1.00 73.81 85 SER A CA 1
ATOM 624 C C . SER A 1 85 ? 8.619 13.590 -7.798 1.00 73.81 85 SER A C 1
ATOM 626 O O . SER A 1 85 ? 7.507 13.873 -8.239 1.00 73.81 85 SER A O 1
ATOM 628 N N . THR A 1 86 ? 8.997 12.329 -7.575 1.00 76.56 86 THR A N 1
ATOM 629 C CA . THR A 1 86 ? 8.118 11.165 -7.713 1.00 76.56 86 THR A CA 1
ATOM 630 C C . THR A 1 86 ? 7.563 10.789 -6.352 1.00 76.56 86 THR A C 1
ATOM 632 O O . THR A 1 86 ? 8.337 10.582 -5.415 1.00 76.56 86 THR A O 1
ATOM 635 N N . TRP A 1 87 ? 6.241 10.651 -6.279 1.00 82.38 87 TRP A N 1
ATOM 636 C CA . TRP A 1 87 ? 5.552 10.197 -5.082 1.00 82.38 87 TRP A CA 1
ATOM 637 C C . TRP A 1 87 ? 5.921 8.743 -4.757 1.00 82.38 87 TRP A C 1
ATOM 639 O O . TRP A 1 87 ? 5.873 7.867 -5.622 1.00 82.38 87 TRP A O 1
ATOM 649 N N . LEU A 1 88 ? 6.244 8.462 -3.494 1.00 83.50 88 LEU A N 1
ATOM 650 C CA . LEU A 1 88 ? 6.595 7.140 -2.974 1.00 83.50 88 LEU A CA 1
ATOM 651 C C . LEU A 1 88 ? 5.536 6.093 -3.325 1.00 83.50 88 LEU A C 1
ATOM 653 O O . LEU A 1 88 ? 5.875 4.955 -3.636 1.00 83.50 88 LEU A O 1
ATOM 657 N N . GLY A 1 89 ? 4.260 6.486 -3.312 1.00 76.38 89 GLY A N 1
ATOM 658 C CA . GLY A 1 89 ? 3.142 5.614 -3.660 1.00 76.38 89 GLY A CA 1
ATOM 659 C C . GLY A 1 89 ? 3.172 5.078 -5.096 1.00 76.38 89 GLY A C 1
ATOM 660 O O . GLY A 1 89 ? 2.572 4.025 -5.334 1.00 76.38 89 GLY A O 1
ATOM 661 N N . ASP A 1 90 ? 3.871 5.754 -6.013 1.00 77.62 90 ASP A N 1
ATOM 662 C CA . ASP A 1 90 ? 4.004 5.369 -7.425 1.00 77.62 90 ASP A CA 1
ATOM 663 C C . ASP A 1 90 ? 5.270 4.554 -7.708 1.00 77.62 90 ASP A C 1
ATOM 665 O O . ASP A 1 90 ? 5.397 3.963 -8.784 1.00 77.62 90 ASP A O 1
ATOM 669 N N . LEU A 1 91 ? 6.212 4.499 -6.759 1.00 77.75 91 LEU A N 1
ATOM 670 C CA . LEU A 1 91 ? 7.394 3.658 -6.901 1.00 77.75 91 LEU A CA 1
ATOM 671 C C . LEU A 1 91 ? 6.991 2.188 -6.964 1.00 77.75 91 LEU A C 1
ATOM 673 O O . LEU A 1 91 ? 6.025 1.750 -6.337 1.00 77.75 91 LEU A O 1
ATOM 677 N N . ILE A 1 92 ? 7.750 1.427 -7.741 1.00 72.25 92 ILE A N 1
ATOM 678 C CA . ILE A 1 92 ? 7.436 0.048 -8.091 1.00 72.25 92 ILE A CA 1
ATOM 679 C C . ILE A 1 92 ? 8.400 -0.875 -7.362 1.00 72.25 92 ILE A C 1
ATOM 681 O O . ILE A 1 92 ? 9.609 -0.668 -7.412 1.00 72.25 92 ILE A O 1
ATOM 685 N N . VAL A 1 93 ? 7.881 -1.924 -6.734 1.00 65.31 93 VAL A N 1
ATOM 686 C CA . VAL A 1 93 ? 8.686 -3.025 -6.207 1.00 65.31 93 VAL A CA 1
ATOM 687 C C . VAL A 1 93 ? 9.353 -3.745 -7.378 1.00 65.31 93 VAL A C 1
ATOM 689 O O . VAL A 1 93 ? 8.669 -4.235 -8.274 1.00 65.31 93 VAL A O 1
ATOM 692 N N . ILE A 1 94 ? 10.682 -3.821 -7.400 1.00 66.31 94 ILE A N 1
ATOM 693 C CA . ILE A 1 94 ? 11.430 -4.376 -8.546 1.00 66.31 94 ILE A CA 1
ATOM 694 C C . ILE A 1 94 ? 11.958 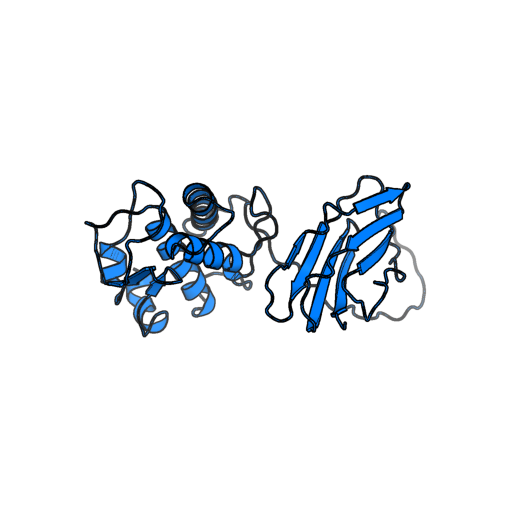-5.796 -8.325 1.00 66.31 94 ILE A C 1
ATOM 696 O O . ILE A 1 94 ? 12.569 -6.368 -9.227 1.00 66.31 94 ILE A O 1
ATOM 700 N N . SER A 1 95 ? 11.735 -6.376 -7.145 1.00 63.75 95 SER A N 1
ATOM 701 C CA . SER A 1 95 ? 12.201 -7.722 -6.811 1.00 63.75 95 SER A CA 1
ATOM 702 C C . SER A 1 95 ? 11.266 -8.451 -5.837 1.00 63.75 95 SER A C 1
ATOM 704 O O . SER A 1 95 ? 10.433 -7.854 -5.154 1.00 63.75 95 SER A O 1
ATOM 706 N N . GLY A 1 96 ? 11.380 -9.781 -5.791 1.00 65.94 96 GLY A N 1
ATOM 707 C CA . GLY A 1 96 ? 10.594 -10.636 -4.899 1.00 65.94 96 GLY A CA 1
ATOM 708 C C . GLY A 1 96 ? 9.133 -10.838 -5.322 1.00 65.94 96 GLY A C 1
ATOM 709 O O . GLY A 1 96 ? 8.726 -10.522 -6.440 1.00 65.94 96 GLY A O 1
ATOM 710 N N . THR A 1 97 ? 8.333 -11.391 -4.409 1.00 64.06 97 THR A N 1
ATOM 711 C CA . THR A 1 97 ? 6.935 -11.810 -4.640 1.00 64.06 97 THR A CA 1
ATOM 712 C C . THR A 1 97 ? 6.024 -10.688 -5.142 1.00 64.06 97 THR A C 1
ATOM 714 O O . THR A 1 97 ? 5.078 -10.950 -5.879 1.00 64.06 97 THR A O 1
ATOM 717 N N . PHE A 1 98 ? 6.314 -9.446 -4.756 1.00 70.62 98 PHE A N 1
ATOM 718 C CA . PHE A 1 98 ? 5.516 -8.269 -5.095 1.00 70.62 98 PHE A CA 1
ATOM 719 C C . PHE A 1 98 ? 6.106 -7.473 -6.268 1.00 70.62 98 PHE A C 1
ATOM 721 O O . PHE A 1 98 ? 5.722 -6.330 -6.479 1.00 70.62 98 PHE A O 1
ATOM 728 N N . THR A 1 99 ? 7.030 -8.048 -7.048 1.00 69.12 99 THR A N 1
ATOM 729 C CA . THR A 1 99 ? 7.603 -7.371 -8.224 1.00 69.12 99 THR A CA 1
ATOM 730 C C . THR A 1 99 ? 6.506 -6.842 -9.152 1.00 69.12 99 THR A C 1
ATOM 732 O O . THR A 1 99 ? 5.569 -7.560 -9.497 1.00 69.12 99 THR A O 1
ATOM 735 N N . GLY A 1 100 ? 6.638 -5.587 -9.577 1.00 55.38 100 GLY A N 1
ATOM 736 C CA . GLY A 1 100 ? 5.683 -4.889 -10.433 1.00 55.38 100 GLY A CA 1
ATOM 737 C C . GLY A 1 100 ? 4.542 -4.203 -9.681 1.00 55.38 100 GLY A C 1
ATOM 738 O O . GLY A 1 100 ? 3.801 -3.448 -10.303 1.00 55.38 100 GLY A O 1
ATOM 739 N N . TRP A 1 101 ? 4.409 -4.418 -8.370 1.00 69.38 101 TRP A N 1
ATOM 740 C CA . TRP A 1 101 ? 3.430 -3.703 -7.558 1.00 69.38 101 TRP A CA 1
ATOM 741 C C . TRP A 1 101 ? 3.932 -2.306 -7.227 1.00 69.38 101 TRP A C 1
ATOM 743 O O . TRP A 1 101 ? 5.089 -2.134 -6.843 1.00 69.38 101 TRP A O 1
ATOM 753 N N . THR A 1 102 ? 3.054 -1.311 -7.305 1.00 78.25 102 THR A N 1
ATOM 754 C CA . THR A 1 102 ? 3.352 -0.007 -6.715 1.00 78.25 102 THR A CA 1
ATOM 755 C C . THR A 1 102 ? 3.289 -0.089 -5.195 1.00 78.25 102 THR A C 1
ATOM 757 O O . THR A 1 102 ? 2.573 -0.922 -4.625 1.00 78.25 102 THR A O 1
ATOM 760 N N . VAL A 1 103 ? 3.982 0.817 -4.511 1.00 80.50 103 VAL A N 1
ATOM 761 C CA . VAL A 1 103 ? 3.889 0.922 -3.050 1.00 80.50 103 VAL A CA 1
ATOM 762 C C . VAL A 1 103 ? 2.438 1.150 -2.603 1.00 80.50 103 VAL A C 1
ATOM 764 O O . VAL A 1 103 ? 2.004 0.571 -1.607 1.00 80.50 103 VAL A O 1
ATOM 767 N N . SER A 1 104 ? 1.646 1.914 -3.364 1.00 77.75 104 SER A N 1
ATOM 768 C CA . SER A 1 104 ? 0.212 2.095 -3.088 1.00 77.75 104 SER A CA 1
ATOM 769 C C . SER A 1 104 ? -0.583 0.790 -3.181 1.00 77.75 104 SER A C 1
ATOM 771 O O . SER A 1 104 ? -1.466 0.551 -2.357 1.00 77.75 104 SER A O 1
ATOM 773 N N . GLN A 1 105 ? -0.274 -0.074 -4.153 1.00 78.69 105 GLN A N 1
ATOM 774 C CA . GLN A 1 105 ? -0.921 -1.382 -4.279 1.00 78.69 105 GLN A CA 1
ATOM 775 C C . GLN A 1 105 ? -0.533 -2.308 -3.120 1.00 78.69 105 GLN A C 1
ATOM 777 O O . GLN A 1 105 ? -1.402 -2.974 -2.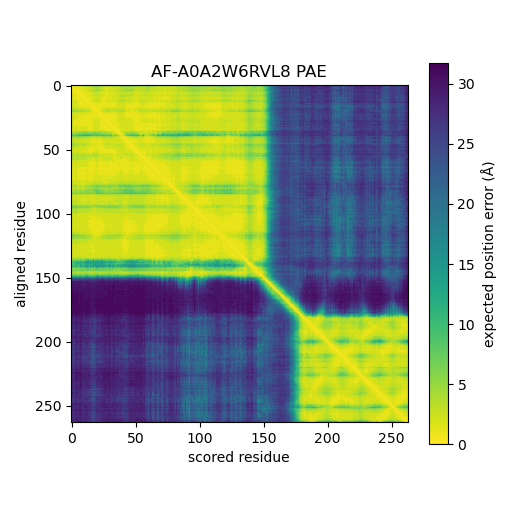558 1.00 78.69 105 GLN A O 1
ATOM 782 N N . VAL A 1 106 ? 0.744 -2.306 -2.715 1.00 83.88 106 VAL A N 1
ATOM 783 C CA . VAL A 1 106 ? 1.207 -3.052 -1.533 1.00 83.88 106 VAL A CA 1
ATOM 784 C C . VAL A 1 106 ? 0.475 -2.575 -0.278 1.00 83.88 106 VAL A C 1
ATOM 786 O O . VAL A 1 106 ? -0.021 -3.397 0.494 1.00 83.88 106 VAL A O 1
ATOM 789 N N . LEU A 1 107 ? 0.342 -1.257 -0.090 1.00 89.69 107 LEU A N 1
ATOM 790 C CA . LEU A 1 107 ? -0.394 -0.690 1.040 1.00 89.69 107 LEU A CA 1
ATOM 791 C C . LEU A 1 107 ? -1.878 -1.092 1.017 1.00 89.69 107 LEU A C 1
ATOM 793 O O . LEU A 1 107 ? -2.434 -1.441 2.060 1.00 89.69 107 LEU A O 1
ATOM 797 N N . ALA A 1 108 ? -2.529 -1.059 -0.147 1.00 81.69 108 ALA A N 1
ATOM 798 C CA . ALA A 1 108 ? -3.928 -1.463 -0.284 1.00 81.69 108 ALA A CA 1
ATOM 799 C C . ALA A 1 108 ? -4.132 -2.938 0.101 1.00 81.69 108 ALA A C 1
ATOM 801 O O . ALA A 1 108 ? -5.035 -3.257 0.877 1.00 81.69 108 ALA A O 1
ATOM 802 N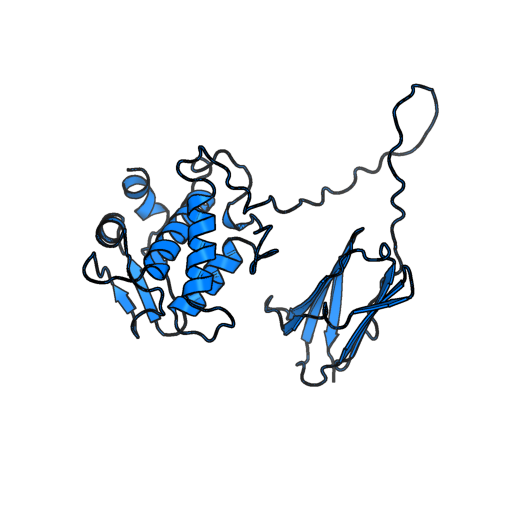 N . GLU A 1 109 ? -3.253 -3.827 -0.362 1.00 86.56 109 GLU A N 1
ATOM 803 C CA . GLU A 1 109 ? -3.337 -5.249 -0.028 1.00 86.56 109 GLU A CA 1
ATOM 804 C C . GLU A 1 109 ? -3.018 -5.525 1.444 1.00 86.56 109 GLU A C 1
ATOM 806 O O . GLU A 1 109 ? -3.678 -6.343 2.087 1.00 86.56 109 GLU A O 1
ATOM 811 N N . ALA A 1 110 ? -2.087 -4.777 2.037 1.00 85.06 110 ALA A N 1
ATOM 812 C CA . ALA A 1 110 ? -1.804 -4.887 3.464 1.00 85.06 110 ALA A CA 1
ATOM 813 C C . ALA A 1 110 ? -3.025 -4.481 4.310 1.00 85.06 110 ALA A C 1
ATOM 815 O O . ALA A 1 110 ? -3.323 -5.120 5.322 1.00 85.06 110 ALA A O 1
ATOM 816 N N . ASN A 1 111 ? -3.778 -3.466 3.870 1.00 94.31 111 ASN A N 1
ATOM 817 C CA . ASN A 1 111 ? -5.045 -3.083 4.492 1.00 94.31 111 ASN A CA 1
ATOM 818 C C . ASN A 1 111 ? -6.130 -4.158 4.324 1.00 94.31 111 ASN A C 1
ATOM 820 O O . ASN A 1 111 ? -6.867 -4.398 5.281 1.00 94.31 111 ASN A O 1
ATOM 824 N N . ASN A 1 112 ? -6.198 -4.854 3.181 1.00 87.38 112 ASN A N 1
ATOM 825 C CA . ASN A 1 112 ? -7.089 -6.010 3.001 1.00 87.38 112 ASN A CA 1
ATOM 826 C C . ASN A 1 112 ? -6.773 -7.122 4.012 1.00 87.38 112 ASN A C 1
ATOM 828 O O . ASN A 1 112 ? -7.669 -7.579 4.726 1.00 87.38 112 ASN A O 1
ATOM 832 N N . VAL A 1 113 ? -5.495 -7.498 4.132 1.00 87.12 113 VAL A N 1
ATOM 833 C CA . VAL A 1 113 ? -5.036 -8.537 5.068 1.00 87.12 113 VAL A CA 1
ATOM 834 C C . VAL A 1 113 ? -5.308 -8.144 6.523 1.00 87.12 113 VAL A C 1
ATOM 836 O O . VAL A 1 113 ? -5.845 -8.943 7.294 1.00 87.12 113 VAL A O 1
ATOM 839 N N . LEU A 1 114 ? -5.026 -6.895 6.908 1.00 97.00 114 LEU A N 1
ATOM 840 C CA . LEU A 1 114 ? -5.383 -6.369 8.232 1.00 97.00 114 LEU A CA 1
ATOM 841 C C . LEU A 1 114 ? -6.896 -6.366 8.470 1.00 97.00 114 LEU A C 1
ATOM 843 O O . LEU A 1 114 ? -7.352 -6.691 9.568 1.00 97.00 114 LEU A O 1
ATOM 847 N N . GLY A 1 115 ? -7.662 -6.039 7.433 1.00 94.00 115 GLY A N 1
ATOM 848 C CA . GLY A 1 115 ? -9.118 -6.028 7.417 1.00 94.00 115 GLY A CA 1
ATOM 849 C C . GLY A 1 115 ? -9.778 -7.401 7.518 1.00 94.00 115 GLY A C 1
ATOM 850 O O . GLY A 1 115 ? -10.999 -7.486 7.659 1.00 94.00 115 GLY A O 1
ATOM 851 N N . GLY A 1 116 ? -9.000 -8.486 7.444 1.00 84.88 116 GLY A N 1
ATOM 852 C CA . GLY A 1 116 ? -9.530 -9.846 7.351 1.00 84.88 116 GLY A CA 1
ATOM 853 C C . GLY A 1 116 ? -10.300 -10.099 6.053 1.00 84.88 116 GLY A C 1
ATOM 854 O O . GLY A 1 116 ? -11.147 -10.989 6.007 1.00 84.88 116 GLY A O 1
ATOM 855 N N . VAL A 1 117 ? -10.039 -9.301 5.016 1.00 86.25 117 VAL A N 1
ATOM 856 C CA . VAL A 1 117 ? -10.528 -9.552 3.660 1.00 86.25 117 VAL A CA 1
ATOM 857 C C . VAL A 1 117 ? -9.697 -10.688 3.065 1.00 86.25 117 VAL A C 1
ATOM 859 O O . VAL A 1 117 ? -8.499 -10.794 3.331 1.00 86.25 117 VAL A O 1
ATOM 862 N N . ALA A 1 118 ? -10.331 -11.559 2.277 1.00 79.50 118 ALA A N 1
ATOM 863 C CA . ALA A 1 118 ? -9.636 -12.663 1.627 1.00 79.50 118 ALA A CA 1
ATOM 864 C C . ALA A 1 118 ? -8.486 -12.140 0.750 1.00 79.50 118 ALA A C 1
ATOM 866 O O . ALA A 1 118 ? -8.696 -11.286 -0.110 1.00 79.50 118 ALA A O 1
ATOM 867 N N . SER A 1 119 ? -7.292 -12.686 0.965 1.00 79.81 119 SER A N 1
ATOM 868 C CA . SER A 1 119 ? -6.064 -12.347 0.251 1.00 79.81 119 SER A CA 1
ATOM 869 C C . SER A 1 119 ? -5.334 -13.627 -0.144 1.00 79.81 119 SER A C 1
ATOM 871 O O . SER A 1 119 ? -5.459 -14.657 0.520 1.00 79.81 119 SER A O 1
ATOM 873 N N . SER A 1 120 ? -4.568 -13.557 -1.234 1.00 76.62 120 SER A N 1
ATOM 874 C CA . SER A 1 120 ? -3.643 -14.630 -1.625 1.00 76.62 120 SER A CA 1
ATOM 875 C C . SER A 1 120 ? -2.310 -14.565 -0.870 1.00 76.62 120 SER A C 1
ATOM 877 O O . SER A 1 120 ? -1.494 -15.473 -1.013 1.00 76.62 120 SER A O 1
ATOM 879 N N . TYR A 1 121 ? -2.086 -13.507 -0.086 1.00 77.62 121 TYR A N 1
ATOM 880 C CA . TYR A 1 121 ? -0.855 -13.263 0.654 1.00 77.62 121 TYR A CA 1
ATOM 881 C C . TYR A 1 121 ? -1.085 -13.414 2.155 1.00 77.62 121 TYR A C 1
ATOM 883 O O . TYR A 1 121 ? -2.099 -12.976 2.704 1.00 77.62 121 TYR A O 1
ATOM 891 N N . SER A 1 122 ? -0.125 -14.034 2.841 1.00 87.19 122 SER A N 1
ATOM 892 C CA . SER A 1 122 ? -0.178 -14.153 4.295 1.00 87.19 122 SER A CA 1
ATOM 893 C C . SER A 1 122 ? 0.147 -12.815 4.980 1.00 87.19 122 SER A C 1
ATOM 895 O O . SER A 1 122 ? 0.846 -11.972 4.406 1.00 87.19 122 SER A O 1
ATOM 897 N N . PRO A 1 123 ? -0.289 -12.617 6.240 1.00 85.38 123 PRO A N 1
ATOM 898 C CA . PRO A 1 123 ? 0.149 -11.482 7.046 1.00 85.38 123 PRO A CA 1
ATOM 899 C C . PRO A 1 123 ? 1.670 -11.340 7.129 1.00 85.38 123 PRO A C 1
ATOM 901 O O . PRO A 1 123 ? 2.166 -10.219 7.083 1.00 85.38 123 PRO A O 1
ATOM 904 N N . ASP A 1 124 ? 2.408 -12.451 7.194 1.00 86.19 124 ASP A N 1
ATOM 905 C CA . ASP A 1 124 ? 3.873 -12.430 7.231 1.00 86.19 124 ASP A CA 1
ATOM 906 C C . ASP A 1 124 ? 4.472 -11.953 5.903 1.00 86.19 124 ASP A C 1
ATOM 908 O O . ASP A 1 124 ? 5.357 -11.102 5.910 1.00 86.19 124 ASP A O 1
ATOM 912 N N . GLN A 1 125 ? 3.955 -12.422 4.758 1.00 78.81 125 GLN A N 1
ATOM 913 C CA . GLN A 1 125 ? 4.405 -11.960 3.438 1.00 78.81 125 GLN A CA 1
ATOM 914 C C . GLN A 1 125 ? 4.162 -10.461 3.255 1.00 78.81 125 GLN A C 1
ATOM 916 O O . GLN A 1 125 ? 5.049 -9.755 2.771 1.00 78.81 125 GLN A O 1
ATOM 921 N N . MET A 1 126 ? 2.992 -9.969 3.680 1.00 93.50 126 MET A N 1
ATOM 922 C CA . MET A 1 126 ? 2.700 -8.536 3.662 1.00 93.50 126 MET A CA 1
ATOM 923 C C . MET A 1 126 ? 3.608 -7.762 4.615 1.00 93.50 126 MET A C 1
ATOM 925 O O . MET A 1 126 ? 4.100 -6.695 4.258 1.00 93.50 126 MET A O 1
ATOM 929 N N . ASN A 1 127 ? 3.869 -8.301 5.806 1.00 93.12 127 ASN A N 1
ATOM 930 C CA . ASN A 1 127 ? 4.750 -7.657 6.771 1.00 93.12 127 ASN A CA 1
ATOM 931 C C . ASN A 1 127 ? 6.168 -7.518 6.211 1.00 93.12 127 ASN A C 1
ATOM 933 O O . ASN A 1 127 ? 6.742 -6.441 6.313 1.00 93.12 127 ASN A O 1
ATOM 937 N N . SER A 1 128 ? 6.701 -8.561 5.568 1.00 88.44 128 SER A N 1
ATOM 938 C CA . SER A 1 128 ? 8.035 -8.533 4.963 1.00 88.44 128 SER A CA 1
ATOM 939 C C . SER A 1 128 ? 8.176 -7.470 3.873 1.00 88.44 128 SER A C 1
ATOM 941 O O . SER A 1 128 ? 9.169 -6.749 3.870 1.00 88.44 128 SER A O 1
ATOM 943 N N . ILE A 1 129 ? 7.208 -7.339 2.955 1.00 92.19 129 ILE A N 1
ATOM 944 C CA . ILE A 1 129 ? 7.315 -6.327 1.891 1.00 92.19 129 ILE A CA 1
ATOM 945 C C . ILE A 1 129 ? 7.103 -4.905 2.419 1.00 92.19 129 ILE A C 1
ATOM 947 O O . ILE A 1 129 ? 7.817 -3.996 2.008 1.00 92.19 129 ILE A O 1
ATOM 951 N N . VAL A 1 130 ? 6.164 -4.698 3.348 1.00 94.69 130 VAL A N 1
ATOM 952 C CA . VAL A 1 130 ? 5.921 -3.371 3.936 1.00 94.69 130 VAL A CA 1
ATOM 953 C C . VAL A 1 130 ? 7.125 -2.929 4.774 1.00 94.69 130 VAL A C 1
ATOM 955 O O . VAL A 1 130 ? 7.539 -1.778 4.666 1.00 94.69 130 VAL A O 1
ATOM 958 N N . ASP A 1 131 ? 7.724 -3.839 5.547 1.00 89.94 131 ASP A N 1
ATOM 959 C CA . ASP A 1 131 ? 8.968 -3.586 6.283 1.00 89.94 131 ASP A CA 1
ATOM 960 C C . ASP A 1 131 ? 10.120 -3.234 5.333 1.00 89.94 131 ASP A C 1
ATOM 962 O O . ASP A 1 131 ? 10.781 -2.212 5.513 1.00 89.94 131 ASP A O 1
ATOM 966 N N . ALA A 1 132 ? 10.309 -4.005 4.258 1.00 81.25 132 ALA A N 1
ATOM 967 C CA . ALA A 1 132 ? 11.345 -3.717 3.271 1.00 81.25 132 ALA A CA 1
ATOM 968 C C . ALA A 1 132 ? 11.157 -2.344 2.599 1.00 81.25 132 ALA A C 1
ATOM 970 O O . ALA A 1 132 ? 12.137 -1.637 2.377 1.00 81.25 132 ALA A O 1
ATOM 971 N N . ILE A 1 133 ? 9.916 -1.933 2.317 1.00 88.19 133 ILE A N 1
ATOM 972 C CA . ILE A 1 133 ? 9.609 -0.599 1.780 1.00 88.19 133 ILE A CA 1
ATOM 973 C C . ILE A 1 133 ? 9.924 0.496 2.804 1.00 88.19 133 ILE A C 1
ATOM 975 O O . ILE A 1 133 ? 10.585 1.473 2.453 1.00 88.19 133 ILE A O 1
ATOM 979 N N . ASN A 1 134 ? 9.480 0.341 4.055 1.00 91.12 134 ASN A N 1
ATOM 980 C CA . ASN A 1 134 ? 9.731 1.317 5.120 1.00 91.12 134 ASN A CA 1
ATOM 981 C C . ASN A 1 134 ? 11.231 1.510 5.377 1.00 91.12 134 ASN A C 1
ATOM 983 O O . ASN A 1 134 ? 11.669 2.638 5.591 1.00 91.12 134 ASN A O 1
ATOM 987 N N . ASN A 1 135 ? 12.014 0.433 5.290 1.00 83.06 135 ASN A N 1
ATOM 988 C CA . ASN A 1 135 ? 13.462 0.469 5.481 1.00 83.06 135 ASN A CA 1
ATOM 989 C C . ASN A 1 135 ? 14.236 0.873 4.214 1.00 83.06 135 ASN A C 1
ATOM 991 O O . ASN A 1 135 ? 15.420 1.195 4.307 1.00 83.06 135 ASN A O 1
ATOM 995 N N . ASN A 1 136 ? 13.610 0.876 3.026 1.00 75.88 136 ASN A N 1
ATOM 996 C CA . ASN A 1 136 ? 14.326 1.106 1.766 1.00 75.88 136 ASN A CA 1
ATOM 997 C C . ASN A 1 136 ? 15.012 2.473 1.718 1.00 75.88 136 ASN A C 1
ATOM 999 O O . ASN A 1 136 ? 16.093 2.569 1.147 1.00 75.88 136 ASN A O 1
ATOM 1003 N N . TYR A 1 137 ? 14.387 3.490 2.318 1.00 73.69 137 TYR A N 1
ATOM 1004 C CA . TYR A 1 137 ? 14.909 4.852 2.425 1.00 73.69 137 TYR A CA 1
ATOM 1005 C C . TYR A 1 137 ? 15.009 5.312 3.879 1.00 73.69 137 TYR A C 1
ATOM 1007 O O . TYR A 1 137 ? 14.704 6.467 4.177 1.00 73.69 137 TYR A O 1
ATOM 1015 N N . ASP A 1 138 ? 15.385 4.416 4.797 1.00 69.31 138 ASP A N 1
ATOM 1016 C CA . ASP A 1 138 ? 15.461 4.763 6.216 1.00 69.31 138 ASP A CA 1
ATOM 1017 C C . ASP A 1 138 ? 16.324 6.022 6.440 1.00 69.31 138 ASP A C 1
ATOM 1019 O O . ASP A 1 138 ? 17.410 6.181 5.873 1.00 69.31 138 ASP A O 1
ATOM 1023 N N . ASN A 1 139 ? 15.769 6.970 7.197 1.00 60.16 139 ASN A N 1
ATOM 1024 C CA . ASN A 1 139 ? 16.294 8.321 7.422 1.00 60.16 139 ASN A CA 1
ATOM 1025 C C . ASN A 1 139 ? 16.666 9.129 6.149 1.00 60.16 139 ASN A C 1
ATOM 1027 O O . ASN A 1 139 ? 17.380 10.128 6.232 1.00 60.16 139 ASN A O 1
ATOM 1031 N N . GLY A 1 140 ? 16.209 8.710 4.965 1.00 58.31 140 GLY A N 1
ATOM 1032 C CA . GLY A 1 140 ? 16.518 9.330 3.674 1.00 58.31 140 GLY A CA 1
ATOM 1033 C C . GLY A 1 140 ? 17.977 9.190 3.224 1.00 58.31 140 GLY A C 1
ATOM 1034 O O . GLY A 1 140 ? 18.379 9.857 2.272 1.00 58.31 140 GLY A O 1
ATOM 1035 N N . THR A 1 141 ? 18.786 8.362 3.895 1.00 57.22 141 THR A N 1
ATOM 1036 C CA . THR A 1 141 ? 20.236 8.253 3.643 1.00 57.22 141 THR A CA 1
ATOM 1037 C C . THR A 1 141 ? 20.647 6.966 2.937 1.00 57.22 141 THR A C 1
ATOM 1039 O O . THR A 1 141 ? 21.789 6.858 2.491 1.00 57.22 141 THR A O 1
ATOM 1042 N N . VAL A 1 142 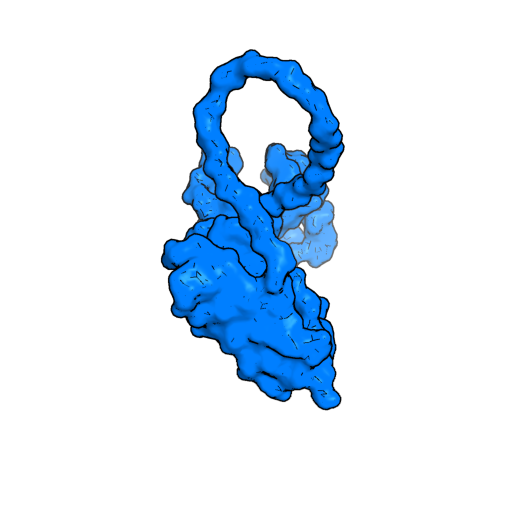? 19.745 5.992 2.825 1.00 54.19 142 VAL A N 1
ATOM 1043 C CA . VAL A 1 142 ? 20.003 4.692 2.192 1.00 54.19 142 VAL A CA 1
ATOM 1044 C C . VAL A 1 142 ? 19.037 4.443 1.035 1.00 54.19 142 VAL A C 1
ATOM 1046 O O . VAL A 1 142 ? 17.953 5.010 0.993 1.00 54.19 142 VAL A O 1
ATOM 1049 N N . ASN A 1 143 ? 19.441 3.610 0.075 1.00 69.50 143 ASN A N 1
ATOM 1050 C CA . ASN A 1 143 ? 18.551 3.001 -0.912 1.00 69.50 143 ASN A CA 1
ATOM 1051 C C . ASN A 1 143 ? 18.886 1.510 -0.972 1.00 69.50 143 ASN A C 1
ATOM 1053 O O . ASN A 1 143 ? 19.947 1.141 -1.476 1.00 69.50 143 ASN A O 1
ATOM 1057 N N . LEU A 1 144 ? 18.001 0.665 -0.446 1.00 66.12 144 LEU A N 1
ATOM 1058 C CA . LEU A 1 144 ? 18.202 -0.790 -0.407 1.00 66.12 144 LEU A CA 1
ATOM 1059 C C . LEU A 1 144 ? 17.835 -1.488 -1.728 1.00 66.12 144 LEU A C 1
ATOM 1061 O O . LEU A 1 144 ? 17.990 -2.702 -1.849 1.00 66.12 144 LEU A O 1
ATOM 1065 N N . GLY A 1 145 ? 17.387 -0.731 -2.736 1.00 68.38 145 GLY A N 1
ATOM 1066 C CA . GLY A 1 145 ? 17.192 -1.218 -4.099 1.00 68.38 145 GLY A CA 1
ATOM 1067 C C . GLY A 1 145 ? 15.947 -2.081 -4.301 1.00 68.38 145 GLY A C 1
ATOM 1068 O O . GLY A 1 145 ? 15.881 -2.806 -5.291 1.00 68.38 145 GLY A O 1
ATOM 1069 N N . ILE A 1 146 ? 14.956 -2.025 -3.402 1.00 68.50 146 ILE A N 1
ATOM 1070 C CA . ILE A 1 146 ? 13.686 -2.748 -3.599 1.00 68.50 146 ILE A CA 1
ATOM 1071 C C . ILE A 1 146 ? 12.678 -1.956 -4.441 1.00 68.50 146 ILE A C 1
ATOM 1073 O O . ILE A 1 146 ? 11.755 -2.549 -4.998 1.00 68.50 146 ILE A O 1
ATOM 1077 N N . LEU A 1 147 ? 12.868 -0.637 -4.567 1.00 78.00 147 LEU A N 1
ATOM 1078 C CA . LEU A 1 147 ? 11.980 0.272 -5.290 1.00 78.00 147 LEU A CA 1
ATOM 1079 C C . LEU A 1 147 ? 12.657 0.895 -6.513 1.00 78.00 147 LEU A C 1
ATOM 1081 O O . LEU A 1 147 ? 13.803 1.340 -6.454 1.00 78.00 147 LEU A O 1
ATOM 1085 N N . GLY A 1 148 ? 11.915 0.959 -7.614 1.00 67.88 148 GLY A N 1
ATOM 1086 C CA . GLY A 1 148 ? 12.296 1.628 -8.852 1.00 67.88 148 GLY A CA 1
ATOM 1087 C C . GLY A 1 148 ? 11.278 2.691 -9.254 1.00 67.88 148 GLY A C 1
ATOM 1088 O O . GLY A 1 148 ? 10.104 2.619 -8.887 1.00 67.88 148 GLY A O 1
ATOM 1089 N N . CYS A 1 149 ? 11.726 3.681 -10.026 1.00 72.88 149 CYS A N 1
ATOM 1090 C CA . CYS A 1 149 ? 10.834 4.713 -10.543 1.00 72.88 149 CYS A CA 1
ATOM 1091 C C . CYS A 1 149 ? 9.829 4.126 -11.549 1.00 72.88 149 CYS A C 1
ATOM 1093 O O . CYS A 1 149 ? 10.211 3.291 -12.378 1.00 72.88 149 CYS A O 1
ATOM 1095 N N . PRO A 1 150 ? 8.573 4.602 -11.543 1.00 61.31 150 PRO A N 1
ATOM 1096 C CA . PRO A 1 150 ? 7.636 4.331 -12.618 1.00 61.31 150 PRO A CA 1
ATOM 1097 C C . PRO A 1 150 ? 8.200 4.949 -13.900 1.00 61.31 150 PRO A C 1
ATOM 1099 O O . PRO A 1 150 ? 8.515 6.138 -13.951 1.00 61.31 150 PRO A O 1
ATOM 1102 N N . CYS A 1 151 ? 8.405 4.144 -14.939 1.00 47.47 151 CYS A N 1
ATOM 1103 C CA . CYS A 1 151 ? 8.955 4.658 -16.186 1.00 47.47 151 CYS A CA 1
ATOM 1104 C C . CYS A 1 151 ? 7.954 5.637 -16.824 1.00 47.47 151 CYS A C 1
ATOM 1106 O O . CYS A 1 151 ? 6.876 5.228 -17.253 1.00 47.47 151 CYS A O 1
ATOM 1108 N N . THR A 1 152 ? 8.307 6.923 -16.914 1.00 37.28 152 THR A N 1
ATOM 1109 C CA . THR A 1 152 ? 7.550 7.907 -17.691 1.00 37.28 152 THR A CA 1
ATOM 1110 C C . THR A 1 152 ? 7.820 7.673 -19.176 1.00 37.28 152 THR A C 1
ATOM 1112 O O . THR A 1 152 ? 8.937 7.831 -19.667 1.00 37.28 152 THR A O 1
ATOM 1115 N N . SER A 1 153 ? 6.801 7.281 -19.937 1.00 34.66 153 SER A N 1
ATOM 1116 C CA . SER A 1 153 ? 6.871 7.348 -21.395 1.00 34.66 153 SER A CA 1
ATOM 1117 C C . SER A 1 153 ? 6.795 8.821 -21.815 1.00 34.66 153 SER A C 1
ATOM 1119 O O . SER A 1 153 ? 5.701 9.376 -21.913 1.00 34.66 153 SER A O 1
ATOM 1121 N N . SER A 1 154 ? 7.935 9.481 -22.030 1.00 25.92 154 SER A N 1
ATOM 1122 C CA . SER A 1 154 ? 7.941 10.819 -22.638 1.00 25.92 154 SER A CA 1
ATOM 1123 C C . SER A 1 154 ? 7.380 10.760 -24.068 1.00 25.92 154 SER A C 1
ATOM 1125 O O . SER A 1 154 ? 7.787 9.882 -24.835 1.00 25.92 154 SER A O 1
ATOM 1127 N N . PRO A 1 155 ? 6.480 11.682 -24.464 1.00 33.78 155 PRO A N 1
ATOM 1128 C CA . PRO A 1 155 ? 6.006 11.777 -25.837 1.00 33.78 155 PRO A CA 1
ATOM 1129 C C . PRO A 1 155 ? 7.155 12.234 -26.744 1.00 33.78 155 PRO A C 1
ATOM 1131 O O . PRO A 1 155 ? 7.859 13.202 -26.465 1.00 33.78 155 PRO A O 1
ATOM 1134 N N . THR A 1 156 ? 7.353 11.499 -27.832 1.00 33.16 156 THR A N 1
ATOM 1135 C CA . THR A 1 156 ? 8.350 11.739 -28.877 1.00 33.16 156 THR A CA 1
ATOM 1136 C C . THR A 1 156 ? 8.250 13.155 -29.446 1.00 33.16 156 THR A C 1
ATOM 1138 O O . THR A 1 156 ? 7.249 13.491 -30.080 1.00 33.16 156 THR A O 1
ATOM 1141 N N . SER A 1 157 ? 9.306 13.963 -29.305 1.00 33.75 157 SER A N 1
ATOM 1142 C CA . SER A 1 157 ? 9.526 15.093 -30.206 1.00 33.75 157 SER A CA 1
ATOM 1143 C C . SER A 1 157 ? 9.877 14.536 -31.587 1.00 33.75 157 SER A C 1
ATOM 1145 O O . SER A 1 157 ? 10.904 13.892 -31.801 1.00 33.75 157 SER A O 1
ATOM 1147 N N . SER A 1 158 ? 8.970 14.739 -32.536 1.00 42.75 158 SER A N 1
ATOM 1148 C CA . SER A 1 158 ? 9.194 14.469 -33.950 1.00 42.75 158 SER A CA 1
ATOM 1149 C C . SER A 1 158 ? 10.271 15.419 -34.473 1.00 42.75 158 SER A C 1
ATOM 1151 O O . SER A 1 158 ? 9.994 16.595 -34.711 1.00 42.75 158 SER A O 1
ATOM 1153 N N . LEU A 1 159 ? 11.497 14.930 -34.658 1.00 35.75 159 LEU A N 1
ATOM 1154 C CA . LEU A 1 159 ? 12.510 15.663 -35.411 1.00 35.75 159 LEU A CA 1
ATOM 1155 C C . LEU A 1 159 ? 12.463 15.231 -36.875 1.00 35.75 159 LEU A C 1
ATOM 1157 O O . LEU A 1 159 ? 12.761 14.090 -37.233 1.00 35.75 159 LEU A O 1
ATOM 1161 N N . ALA A 1 160 ? 12.051 16.192 -37.699 1.00 35.91 160 ALA A N 1
ATOM 1162 C CA . ALA A 1 160 ? 12.186 16.189 -39.140 1.00 35.91 160 ALA A CA 1
ATOM 1163 C C . ALA A 1 160 ? 13.627 15.841 -39.547 1.00 35.91 160 ALA A C 1
ATOM 1165 O O . ALA A 1 160 ? 14.597 16.363 -38.998 1.00 35.91 160 ALA A O 1
ATOM 1166 N N . ARG A 1 161 ? 13.757 14.953 -40.534 1.00 36.62 161 ARG A N 1
ATOM 1167 C CA . ARG A 1 161 ? 15.020 14.686 -41.222 1.00 36.62 161 ARG A CA 1
ATOM 1168 C C . ARG A 1 161 ? 15.321 15.838 -42.179 1.00 36.62 161 ARG A C 1
ATOM 1170 O O . ARG A 1 161 ? 14.449 16.179 -42.969 1.00 36.62 161 ARG A O 1
ATOM 1177 N N . ASN A 1 162 ? 16.556 16.347 -42.157 1.00 35.84 162 ASN A N 1
ATOM 1178 C CA . ASN A 1 162 ? 17.417 16.383 -43.344 1.00 35.84 162 ASN A CA 1
ATOM 1179 C C . ASN A 1 162 ? 18.895 16.683 -43.008 1.00 35.84 162 ASN A C 1
ATOM 1181 O O . ASN A 1 162 ? 19.205 17.657 -42.334 1.00 35.84 162 ASN A O 1
ATOM 1185 N N . SER A 1 163 ? 19.746 15.824 -43.585 1.00 34.94 163 SER A N 1
ATOM 1186 C CA . SER A 1 163 ? 21.089 16.065 -44.143 1.00 34.94 163 SER A CA 1
ATOM 1187 C C . SER A 1 163 ? 22.326 16.254 -43.240 1.00 34.94 163 SER A C 1
ATOM 1189 O O . SER A 1 163 ? 22.546 17.304 -42.658 1.00 34.94 163 SER A O 1
ATOM 1191 N N . ALA A 1 164 ? 23.149 15.192 -43.258 1.00 37.09 164 ALA A N 1
ATOM 1192 C CA . ALA A 1 164 ? 24.609 15.127 -43.455 1.00 37.09 164 ALA A CA 1
ATOM 1193 C C . ALA A 1 164 ? 25.548 16.112 -42.720 1.00 37.09 164 ALA A C 1
ATOM 1195 O O . ALA A 1 164 ? 25.615 17.278 -43.074 1.00 37.09 164 ALA A O 1
ATOM 1196 N N . GLU A 1 165 ? 26.392 15.596 -41.816 1.00 31.12 165 GLU A N 1
ATOM 1197 C CA . GLU A 1 165 ? 27.838 15.360 -42.031 1.00 31.12 165 GLU A CA 1
ATOM 1198 C C . GLU A 1 165 ? 28.492 14.729 -40.779 1.00 31.12 165 GLU A C 1
ATOM 1200 O O . GLU A 1 165 ? 27.920 14.723 -39.691 1.00 31.12 165 GLU A O 1
ATOM 1205 N N . GLY A 1 166 ? 29.632 14.064 -40.988 1.00 32.59 166 GLY A N 1
ATOM 1206 C CA . GLY A 1 166 ? 30.194 12.997 -40.155 1.00 32.59 166 GLY A CA 1
ATOM 1207 C C . GLY A 1 166 ? 30.733 13.338 -38.758 1.00 32.59 166 GLY A C 1
ATOM 1208 O O . GLY A 1 166 ? 31.167 14.444 -38.458 1.00 32.59 166 GLY A O 1
ATOM 1209 N N . GLY A 1 167 ? 30.788 12.292 -37.928 1.00 27.70 167 GLY A N 1
ATOM 1210 C CA . GLY A 1 167 ? 31.500 12.255 -36.650 1.00 27.70 167 GLY A CA 1
ATOM 1211 C C . GLY A 1 167 ? 31.172 10.967 -35.892 1.00 27.70 167 GLY A C 1
ATOM 1212 O O . GLY A 1 167 ? 30.023 10.729 -35.537 1.00 27.70 167 GLY A O 1
ATOM 1213 N N . ALA A 1 168 ? 32.167 10.100 -35.708 1.00 36.84 168 ALA A N 1
ATOM 1214 C CA . ALA A 1 168 ? 32.037 8.759 -35.143 1.00 36.84 168 ALA A CA 1
ATOM 1215 C C . ALA A 1 168 ? 31.416 8.731 -33.730 1.00 36.84 168 ALA A C 1
ATOM 1217 O O . ALA A 1 168 ? 31.847 9.467 -32.847 1.00 36.84 168 ALA A O 1
ATOM 1218 N N . SER A 1 169 ? 30.470 7.815 -33.483 1.00 29.39 169 SER A N 1
ATOM 1219 C CA . SER A 1 169 ? 30.154 7.334 -32.132 1.00 29.39 169 SER A CA 1
ATOM 1220 C C . SER A 1 169 ? 29.463 5.968 -32.175 1.00 29.39 169 SER A C 1
ATOM 1222 O O . SER A 1 169 ? 28.670 5.674 -33.069 1.00 29.39 169 SER A O 1
ATOM 1224 N N . LEU A 1 170 ? 29.851 5.125 -31.223 1.00 33.91 170 LEU A N 1
ATOM 1225 C CA . LEU A 1 170 ? 29.653 3.680 -31.142 1.00 33.91 170 LEU A CA 1
ATOM 1226 C C . LEU A 1 170 ? 28.167 3.265 -31.171 1.00 33.91 170 LEU A C 1
ATOM 1228 O O . LEU A 1 170 ? 27.291 3.945 -30.639 1.00 33.91 170 LEU A O 1
ATOM 1232 N N . GLY A 1 171 ? 27.903 2.134 -31.834 1.00 28.50 171 GLY A N 1
ATOM 1233 C CA . GLY A 1 171 ? 26.585 1.699 -32.296 1.00 28.50 171 GLY A CA 1
ATOM 1234 C C . GLY A 1 171 ? 25.502 1.572 -31.220 1.00 28.50 171 GLY A C 1
ATOM 1235 O O . GLY A 1 171 ? 25.681 0.923 -30.192 1.00 28.50 171 GLY A O 1
ATOM 1236 N N . LYS A 1 172 ? 24.327 2.137 -31.519 1.00 29.83 172 LYS A N 1
ATOM 1237 C CA . LYS A 1 172 ? 23.067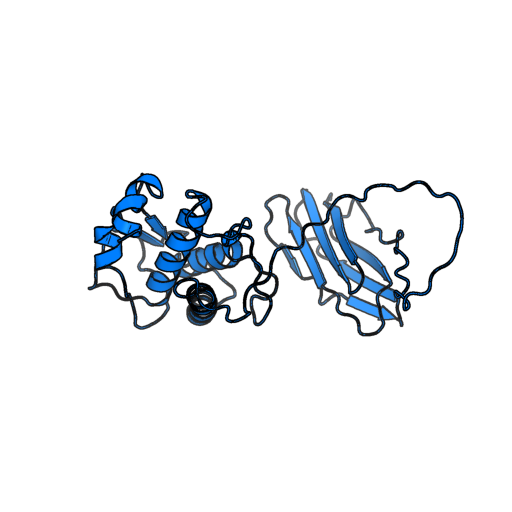 1.843 -30.826 1.00 29.83 172 LYS A CA 1
ATOM 1238 C C . LYS A 1 172 ? 22.411 0.615 -31.476 1.00 29.83 172 LYS A C 1
ATOM 1240 O O . LYS A 1 172 ? 22.314 0.586 -32.704 1.00 29.83 172 LYS A O 1
ATOM 1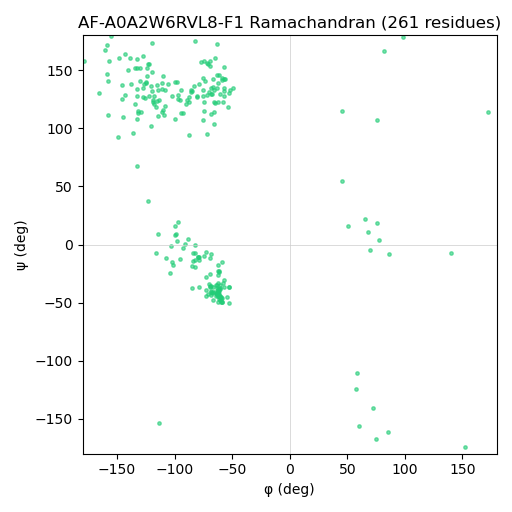245 N N . PRO A 1 173 ? 21.938 -0.383 -30.709 1.00 33.47 173 PRO A N 1
ATOM 1246 C CA . PRO A 1 173 ? 21.216 -1.510 -31.281 1.00 33.47 173 PRO A CA 1
ATOM 1247 C C . PRO A 1 173 ? 19.838 -1.069 -31.798 1.00 33.47 173 PRO A C 1
ATOM 1249 O O . PRO A 1 173 ? 19.081 -0.388 -31.108 1.00 33.47 173 PRO A O 1
ATOM 1252 N N . ASN A 1 174 ? 19.535 -1.471 -33.033 1.00 30.06 174 ASN A N 1
ATOM 1253 C CA . ASN A 1 174 ? 18.263 -1.268 -33.726 1.00 30.06 174 ASN A CA 1
ATOM 1254 C C . ASN A 1 174 ? 17.091 -1.878 -32.930 1.00 30.06 174 ASN A C 1
ATOM 1256 O O . ASN A 1 174 ? 17.060 -3.088 -32.696 1.00 30.06 174 ASN A O 1
ATOM 1260 N N . VAL A 1 175 ? 16.090 -1.067 -32.577 1.00 36.44 175 VAL A N 1
ATOM 1261 C CA . VAL A 1 175 ? 14.778 -1.534 -32.100 1.00 36.44 175 VAL A CA 1
ATOM 1262 C C . VAL A 1 175 ? 13.758 -1.232 -33.194 1.00 36.44 175 VAL A C 1
ATOM 1264 O O . VAL A 1 175 ? 13.477 -0.073 -33.481 1.00 36.44 175 VAL A O 1
ATOM 1267 N N . VAL A 1 176 ? 13.228 -2.282 -33.822 1.00 37.03 176 VAL A N 1
ATOM 1268 C CA . VAL A 1 176 ? 12.129 -2.199 -34.794 1.00 37.03 176 VAL A CA 1
ATOM 1269 C C . VAL A 1 176 ? 10.809 -2.302 -34.009 1.00 37.03 176 VAL A C 1
ATOM 1271 O O . VAL A 1 176 ? 10.658 -3.270 -33.257 1.00 37.03 176 VAL A O 1
ATOM 1274 N N . PRO A 1 177 ? 9.869 -1.342 -34.109 1.00 37.94 177 PRO A N 1
ATOM 1275 C CA . PRO A 1 177 ? 8.564 -1.433 -33.455 1.00 37.94 177 PRO A CA 1
ATOM 1276 C C . PRO A 1 177 ? 7.711 -2.531 -34.099 1.00 37.94 177 PRO A C 1
ATOM 1278 O O . PRO A 1 177 ? 7.551 -2.562 -35.316 1.00 37.94 177 PRO A O 1
ATOM 1281 N N . ASN A 1 178 ? 7.142 -3.424 -33.290 1.00 42.16 178 ASN A N 1
ATOM 1282 C CA . ASN A 1 178 ? 6.158 -4.394 -33.761 1.00 42.16 178 ASN A CA 1
ATOM 1283 C C . ASN A 1 178 ? 4.753 -3.770 -33.696 1.00 42.16 178 ASN A C 1
ATOM 1285 O O . ASN A 1 178 ? 4.105 -3.773 -32.644 1.00 42.16 178 ASN A O 1
ATOM 1289 N N . GLU A 1 179 ? 4.301 -3.198 -34.812 1.00 45.97 179 GLU A N 1
ATOM 1290 C CA . GLU A 1 179 ? 2.993 -2.540 -34.928 1.00 45.97 179 GLU A CA 1
ATOM 1291 C C . GLU A 1 179 ? 1.795 -3.514 -35.005 1.00 45.97 179 GLU A C 1
ATOM 1293 O O . GLU A 1 179 ? 0.653 -3.092 -34.811 1.00 45.97 179 GLU A O 1
ATOM 1298 N N . ASP A 1 180 ? 2.015 -4.824 -35.156 1.00 54.78 180 ASP A N 1
ATOM 1299 C CA . ASP A 1 180 ? 0.958 -5.770 -35.560 1.00 54.78 180 ASP A CA 1
ATOM 1300 C C . ASP A 1 180 ? 0.291 -6.562 -34.427 1.00 54.78 180 ASP A C 1
ATOM 1302 O O . ASP A 1 180 ? -0.518 -7.465 -34.657 1.00 54.78 180 ASP A O 1
ATOM 1306 N N . SER A 1 181 ? 0.564 -6.217 -33.173 1.00 64.06 181 SER A N 1
ATOM 1307 C CA . SER A 1 181 ? -0.097 -6.867 -32.044 1.00 64.06 181 SER A CA 1
ATOM 1308 C C . SER A 1 181 ? -1.541 -6.357 -31.897 1.00 64.06 181 SER A C 1
ATOM 1310 O O . SER A 1 181 ? -1.771 -5.214 -31.492 1.00 64.06 181 SER A O 1
ATOM 1312 N N . LYS A 1 182 ? -2.527 -7.193 -32.257 1.00 71.25 182 LYS A N 1
ATOM 1313 C CA . LYS A 1 182 ? -3.976 -6.952 -32.095 1.00 71.25 182 LYS A CA 1
ATOM 1314 C C . LYS A 1 182 ? -4.618 -8.094 -31.306 1.00 71.25 182 LYS A C 1
ATOM 1316 O O . LYS A 1 182 ? -4.302 -9.257 -31.545 1.00 71.25 182 LYS A O 1
ATOM 1321 N N . VAL A 1 183 ? -5.532 -7.757 -30.395 1.00 79.12 183 VAL A N 1
ATOM 1322 C CA . VAL A 1 183 ? -6.335 -8.749 -29.661 1.00 79.12 183 VAL A CA 1
ATOM 1323 C C . VAL A 1 183 ? -7.556 -9.140 -30.485 1.00 79.12 183 VAL A C 1
ATOM 1325 O O . VAL A 1 183 ? -8.260 -8.259 -30.983 1.00 79.12 183 VAL A O 1
ATOM 1328 N N . TYR A 1 184 ? -7.817 -10.441 -30.605 1.00 63.91 184 TYR A N 1
ATOM 1329 C CA . TYR A 1 184 ? -8.978 -10.979 -31.308 1.00 63.91 184 TYR A CA 1
ATOM 1330 C C . TYR A 1 184 ? -9.602 -12.189 -30.580 1.00 63.91 184 TYR A C 1
ATOM 1332 O O . TYR A 1 184 ? -8.888 -12.963 -29.939 1.00 63.91 184 TYR A O 1
ATOM 1340 N N . PRO A 1 185 ? -10.924 -12.391 -30.711 1.00 68.81 185 PRO A N 1
ATOM 1341 C CA . PRO A 1 185 ? -11.883 -11.430 -31.252 1.00 68.81 185 PRO A CA 1
ATOM 1342 C C . PRO A 1 185 ? -12.077 -10.235 -30.299 1.00 68.81 185 PRO A C 1
ATOM 1344 O O . PRO A 1 185 ? -11.841 -10.318 -29.098 1.00 68.81 185 PRO A O 1
ATOM 1347 N N . ASN A 1 186 ? -12.459 -9.081 -30.843 1.00 63.03 186 ASN A N 1
ATOM 1348 C CA . ASN A 1 186 ? -12.870 -7.925 -30.051 1.00 63.03 186 ASN A CA 1
ATOM 1349 C C . ASN A 1 186 ? -13.988 -7.185 -30.804 1.00 63.03 186 ASN A C 1
ATOM 1351 O O . ASN A 1 186 ? -13.692 -6.582 -31.838 1.00 63.03 186 ASN A O 1
ATOM 1355 N N . PRO A 1 187 ? -15.251 -7.211 -30.335 1.00 85.50 187 PRO A N 1
ATOM 1356 C CA . PRO A 1 187 ? -15.735 -7.810 -29.081 1.00 85.50 187 PRO A CA 1
ATOM 1357 C C . PRO A 1 187 ? -15.602 -9.344 -28.997 1.00 85.50 187 PRO A C 1
ATOM 1359 O O . PRO A 1 187 ? -15.489 -10.011 -30.021 1.00 85.50 187 PRO A O 1
ATOM 1362 N N . THR A 1 188 ? -15.630 -9.900 -27.782 1.00 85.31 188 THR A N 1
ATOM 1363 C CA . THR A 1 188 ? -15.484 -11.341 -27.484 1.00 85.31 188 THR A CA 1
ATOM 1364 C C . THR A 1 188 ? -16.548 -11.841 -26.499 1.00 85.31 188 THR A C 1
ATOM 1366 O O . THR A 1 188 ? -17.114 -11.051 -25.743 1.00 85.31 188 THR A O 1
ATOM 1369 N N . ARG A 1 189 ? -16.796 -13.159 -26.460 1.00 77.00 189 ARG A N 1
ATOM 1370 C CA . ARG A 1 189 ? -17.630 -13.815 -25.430 1.00 77.00 189 ARG A CA 1
ATOM 1371 C C . ARG A 1 189 ? -16.815 -14.324 -24.231 1.00 77.00 189 ARG A C 1
ATOM 1373 O O . ARG A 1 189 ? -17.400 -14.846 -23.284 1.00 77.00 189 ARG A O 1
ATOM 1380 N N . GLY A 1 190 ? -15.488 -14.187 -24.264 1.00 67.81 190 GLY A N 1
ATOM 1381 C CA . GLY A 1 190 ? -14.579 -14.635 -23.201 1.00 67.81 190 GLY A CA 1
ATOM 1382 C C . GLY A 1 190 ? -13.277 -15.265 -23.702 1.00 67.81 190 GLY A C 1
ATOM 1383 O O . GLY A 1 190 ? -12.393 -15.547 -22.896 1.00 67.81 190 GLY A O 1
ATOM 1384 N N . ASP A 1 191 ? -13.143 -15.487 -25.007 1.00 77.94 191 ASP A N 1
ATOM 1385 C CA . ASP A 1 191 ? -11.916 -15.912 -25.675 1.00 77.94 191 ASP A CA 1
ATOM 1386 C C . ASP A 1 191 ? -11.048 -14.704 -26.066 1.00 77.94 191 ASP A C 1
ATOM 1388 O O . ASP A 1 191 ? -11.507 -13.751 -26.692 1.00 77.94 191 ASP A O 1
ATOM 1392 N N . ILE A 1 192 ? -9.783 -14.719 -25.657 1.00 87.31 192 ILE A N 1
ATOM 1393 C CA . ILE A 1 192 ? -8.826 -13.625 -25.829 1.00 87.31 192 ILE A CA 1
ATOM 1394 C C . ILE A 1 192 ? -7.563 -14.211 -26.447 1.00 87.31 192 ILE A C 1
ATOM 1396 O O . ILE A 1 192 ? -6.858 -14.989 -25.800 1.00 87.31 192 ILE A O 1
ATOM 1400 N N . ASN A 1 193 ? -7.265 -13.812 -27.684 1.00 73.88 193 ASN A N 1
ATOM 1401 C CA . ASN A 1 193 ? -6.048 -14.202 -28.384 1.00 73.88 193 ASN A CA 1
ATOM 1402 C C . ASN A 1 193 ? -5.223 -12.973 -28.760 1.00 73.88 193 ASN A C 1
ATOM 1404 O O . ASN A 1 193 ? -5.756 -11.980 -29.255 1.00 73.88 193 ASN A O 1
ATOM 1408 N N . LEU A 1 194 ? -3.912 -13.047 -28.548 1.00 86.75 194 LEU A N 1
ATOM 1409 C CA . LEU A 1 194 ? -2.957 -12.020 -28.950 1.00 86.75 194 LEU A CA 1
ATOM 1410 C C . LEU A 1 194 ? -1.712 -12.681 -29.533 1.00 86.75 194 LEU A C 1
ATOM 1412 O O . LEU A 1 194 ? -1.202 -13.655 -28.985 1.00 86.75 194 LEU A O 1
ATOM 1416 N N . SER A 1 195 ? -1.198 -12.111 -30.619 1.00 77.88 195 SER A N 1
ATOM 1417 C CA . SER A 1 195 ? 0.062 -12.526 -31.227 1.00 77.88 195 SER A CA 1
ATOM 1418 C C . SER A 1 195 ? 1.000 -11.339 -31.380 1.00 77.88 195 SER A C 1
ATOM 1420 O O . SER A 1 195 ? 0.559 -10.259 -31.772 1.00 77.88 195 SER A O 1
ATOM 1422 N N . PHE A 1 196 ? 2.279 -11.533 -31.078 1.00 82.69 196 PHE A N 1
ATOM 1423 C CA . PHE A 1 196 ? 3.322 -10.522 -31.251 1.00 82.69 196 PHE A CA 1
ATOM 1424 C C . PHE A 1 196 ? 4.701 -11.176 -31.327 1.00 82.69 196 PHE A C 1
ATOM 1426 O O . PHE A 1 196 ? 4.847 -12.371 -31.083 1.00 82.69 196 PHE A O 1
ATOM 1433 N N . GLU A 1 197 ? 5.725 -10.395 -31.654 1.00 79.44 197 GLU A N 1
ATOM 1434 C CA . GLU A 1 197 ? 7.114 -10.850 -31.611 1.00 79.44 197 GLU A CA 1
ATOM 1435 C C . GLU A 1 197 ? 7.815 -10.373 -30.346 1.00 79.44 197 GLU A C 1
ATOM 1437 O O . GLU A 1 197 ? 7.662 -9.228 -29.913 1.00 79.44 197 GLU A O 1
ATOM 1442 N N . ASN A 1 198 ? 8.629 -11.252 -29.781 1.00 81.44 198 ASN A N 1
ATOM 1443 C CA . ASN A 1 198 ? 9.514 -10.960 -28.673 1.00 81.44 198 ASN A CA 1
ATOM 1444 C C . ASN A 1 198 ? 10.866 -11.645 -28.894 1.00 81.44 198 ASN A C 1
ATOM 1446 O O . ASN A 1 198 ? 10.967 -12.598 -29.662 1.00 81.44 198 ASN A O 1
ATOM 1450 N N . ALA A 1 199 ? 11.906 -11.181 -28.199 1.00 73.81 199 ALA A N 1
ATOM 1451 C CA . ALA A 1 199 ? 13.180 -11.892 -28.187 1.00 73.81 199 ALA A CA 1
ATOM 1452 C C . ALA A 1 199 ? 12.976 -13.344 -27.715 1.00 73.81 199 ALA A C 1
ATOM 1454 O O . ALA A 1 199 ? 12.166 -13.610 -26.819 1.00 73.81 199 ALA A O 1
ATOM 1455 N N . GLU A 1 200 ? 13.704 -14.279 -28.320 1.00 69.25 200 GLU A N 1
ATOM 1456 C CA . GLU A 1 200 ? 13.662 -15.687 -27.931 1.00 69.25 200 GLU A CA 1
ATOM 1457 C C . GLU A 1 200 ? 14.120 -15.829 -26.470 1.00 69.25 200 GLU A C 1
ATOM 1459 O O . GLU A 1 200 ? 15.095 -15.210 -26.051 1.00 69.25 200 GLU A O 1
ATOM 1464 N N . GLY A 1 201 ? 13.333 -16.530 -25.648 1.00 64.88 201 GLY A N 1
ATOM 1465 C CA . GLY A 1 201 ? 13.531 -16.575 -24.191 1.00 64.88 201 GLY A CA 1
ATOM 1466 C C . GLY A 1 201 ? 13.232 -15.270 -23.430 1.00 64.88 201 GLY A C 1
ATOM 1467 O O . GLY A 1 201 ? 13.244 -15.267 -22.203 1.00 64.88 201 GLY A O 1
ATOM 1468 N N . GLY A 1 202 ? 12.912 -14.167 -24.113 1.00 67.25 202 GLY A N 1
ATOM 1469 C CA . GLY A 1 202 ? 12.617 -12.880 -23.483 1.00 67.25 202 GLY A CA 1
ATOM 1470 C C . GLY A 1 202 ? 11.326 -12.921 -22.671 1.00 67.25 202 GLY A C 1
ATOM 1471 O O . GLY A 1 202 ? 10.319 -13.440 -23.149 1.00 67.25 202 GLY A O 1
ATOM 1472 N N . ASN A 1 203 ? 11.324 -12.369 -21.458 1.00 72.44 203 ASN A N 1
ATOM 1473 C CA . ASN A 1 203 ? 10.166 -12.414 -20.560 1.00 72.44 203 ASN A CA 1
ATOM 1474 C C . ASN A 1 203 ? 8.905 -11.800 -21.190 1.00 72.44 203 ASN A C 1
ATOM 1476 O O . ASN A 1 203 ? 8.978 -10.817 -21.931 1.00 72.44 203 ASN A O 1
ATOM 1480 N N . VAL A 1 204 ? 7.757 -12.414 -20.894 1.00 79.12 204 VAL A N 1
ATOM 1481 C CA . VAL A 1 204 ? 6.422 -11.937 -21.270 1.00 79.12 204 VAL A CA 1
ATOM 1482 C C . VAL A 1 204 ? 5.537 -12.013 -20.039 1.00 79.12 204 VAL A C 1
ATOM 1484 O O . VAL A 1 204 ? 5.441 -13.078 -19.432 1.00 79.12 204 VAL A O 1
ATOM 1487 N N . SER A 1 205 ? 4.871 -10.916 -19.705 1.00 71.06 205 SER A N 1
ATOM 1488 C CA . SER A 1 205 ? 3.772 -10.907 -18.746 1.00 71.06 205 SER A CA 1
ATOM 1489 C C . SER A 1 205 ? 2.520 -10.314 -19.377 1.00 71.06 205 SER A C 1
ATOM 1491 O O . SER A 1 205 ? 2.591 -9.435 -20.240 1.00 71.06 205 SER A O 1
ATOM 1493 N N . ALA A 1 206 ? 1.365 -10.843 -18.989 1.00 79.38 206 ALA A N 1
ATOM 1494 C CA . ALA A 1 206 ? 0.076 -10.430 -19.513 1.00 79.38 206 ALA A CA 1
ATOM 1495 C C . ALA A 1 206 ? -0.996 -10.513 -18.428 1.00 79.38 206 ALA A C 1
ATOM 1497 O O . ALA A 1 206 ? -1.204 -11.572 -17.843 1.00 79.38 206 ALA A O 1
ATOM 1498 N N . TYR A 1 207 ? -1.706 -9.414 -18.187 1.00 72.69 207 TYR A N 1
ATOM 1499 C CA . TYR A 1 207 ? -2.691 -9.309 -17.110 1.00 72.69 207 TYR A CA 1
ATOM 1500 C C . TYR A 1 207 ? -3.988 -8.698 -17.624 1.00 72.69 207 TYR A C 1
ATOM 1502 O O . TYR A 1 207 ? -3.972 -7.690 -18.330 1.00 72.69 207 TYR A O 1
ATOM 1510 N N . LEU A 1 208 ? -5.113 -9.308 -17.260 1.00 84.69 208 LEU A N 1
ATOM 1511 C CA . LEU A 1 208 ? -6.445 -8.839 -17.615 1.00 84.69 208 LEU A CA 1
ATOM 1512 C C . LEU A 1 208 ? -7.080 -8.139 -16.412 1.00 84.69 208 LEU A C 1
ATOM 1514 O O . LEU A 1 208 ? -7.181 -8.722 -15.332 1.00 84.69 208 LEU A O 1
ATOM 1518 N N . PHE A 1 209 ? -7.561 -6.918 -16.614 1.00 68.56 209 PHE A N 1
ATOM 1519 C CA . PHE A 1 209 ? -8.226 -6.093 -15.606 1.00 68.56 209 PHE A CA 1
ATOM 1520 C C . PHE A 1 209 ? -9.651 -5.761 -16.038 1.00 68.56 209 PHE A C 1
ATOM 1522 O O . PHE A 1 209 ? -9.915 -5.608 -17.229 1.00 68.56 209 PHE A O 1
ATOM 1529 N N . ASN A 1 210 ? -10.567 -5.620 -15.082 1.00 77.50 210 ASN A N 1
ATOM 1530 C CA . ASN A 1 210 ? -11.885 -5.040 -15.350 1.00 77.50 210 ASN A CA 1
ATOM 1531 C C . ASN A 1 210 ? -11.833 -3.497 -15.348 1.00 77.50 210 ASN A C 1
ATOM 1533 O O . ASN A 1 210 ? -10.816 -2.894 -15.005 1.00 77.50 210 ASN A O 1
ATOM 1537 N N . SER A 1 211 ? -12.948 -2.843 -15.681 1.00 70.50 211 SER A N 1
ATOM 1538 C CA . SER A 1 211 ? -13.059 -1.374 -15.695 1.00 70.50 211 SER A CA 1
ATOM 1539 C C . SER A 1 211 ? -12.859 -0.698 -14.332 1.00 70.50 211 SER A C 1
ATOM 1541 O O . SER A 1 211 ? -12.618 0.502 -14.284 1.00 70.50 211 SER A O 1
ATOM 1543 N N . GLY A 1 212 ? -12.958 -1.449 -13.232 1.00 55.34 212 GLY A N 1
ATOM 1544 C CA . GLY A 1 212 ? -12.664 -0.972 -11.879 1.00 55.34 212 GLY A CA 1
ATOM 1545 C C . GLY A 1 212 ? -11.195 -1.124 -11.474 1.00 55.34 212 GLY A C 1
ATOM 1546 O O . GLY A 1 212 ? -10.870 -0.891 -10.315 1.00 55.34 212 GLY A O 1
ATOM 1547 N N . GLY A 1 213 ? -10.317 -1.566 -12.383 1.00 53.03 213 GLY A N 1
ATOM 1548 C CA . GLY A 1 213 ? -8.890 -1.773 -12.114 1.00 53.03 213 GLY A CA 1
ATOM 1549 C C . GLY A 1 213 ? -8.565 -3.057 -11.344 1.00 53.03 213 GLY A C 1
ATOM 1550 O O . GLY A 1 213 ? -7.402 -3.309 -11.038 1.00 53.03 213 GLY A O 1
ATOM 1551 N N . ARG A 1 214 ? -9.557 -3.910 -11.051 1.00 59.00 214 ARG A N 1
ATOM 1552 C CA . ARG A 1 214 ? -9.321 -5.214 -10.419 1.00 59.00 214 ARG A CA 1
ATOM 1553 C C . ARG A 1 214 ? -8.746 -6.180 -11.449 1.00 59.00 214 ARG A C 1
ATOM 1555 O O . ARG A 1 214 ? -9.356 -6.396 -12.498 1.00 59.00 214 ARG A O 1
ATOM 1562 N N . MET A 1 215 ? -7.620 -6.810 -11.118 1.00 70.50 215 MET A N 1
ATOM 1563 C CA . MET A 1 215 ? -7.067 -7.909 -11.909 1.00 70.50 215 MET A CA 1
ATOM 1564 C C . MET A 1 215 ? -8.020 -9.108 -11.851 1.00 70.50 215 MET A C 1
ATOM 1566 O O . MET A 1 215 ? -8.365 -9.590 -10.771 1.00 70.50 215 MET A O 1
ATOM 1570 N N . VAL A 1 216 ? -8.472 -9.565 -13.016 1.00 78.75 216 VAL A N 1
ATOM 1571 C CA . VAL A 1 216 ? -9.405 -10.691 -13.162 1.00 78.75 216 VAL A CA 1
ATOM 1572 C C . VAL A 1 216 ? -8.716 -11.972 -13.622 1.00 78.75 216 VAL A C 1
ATOM 1574 O O . VAL A 1 216 ? -9.231 -13.052 -13.345 1.00 78.75 216 VAL A O 1
ATOM 1577 N N . ALA A 1 217 ? -7.565 -11.873 -14.296 1.00 72.62 217 ALA A N 1
ATOM 1578 C CA . ALA A 1 217 ? -6.773 -13.030 -14.703 1.00 72.62 217 ALA A CA 1
ATOM 1579 C C . ALA A 1 217 ? -5.304 -12.661 -14.977 1.00 72.62 217 ALA A C 1
ATOM 1581 O O . ALA A 1 217 ? -5.013 -11.582 -15.494 1.00 72.62 217 ALA A O 1
ATOM 1582 N N . ASP A 1 218 ? -4.400 -13.593 -14.674 1.00 80.94 218 ASP A N 1
ATOM 1583 C CA . ASP A 1 218 ? -2.997 -13.579 -15.100 1.00 80.94 218 ASP A CA 1
ATOM 1584 C C . ASP A 1 218 ? -2.839 -14.505 -16.314 1.00 80.94 218 ASP A C 1
ATOM 1586 O O . ASP A 1 218 ? -2.929 -15.728 -16.194 1.00 80.94 218 ASP A O 1
ATOM 1590 N N . LEU A 1 219 ? -2.639 -13.904 -17.487 1.00 83.94 219 LEU A N 1
ATOM 1591 C CA . LEU A 1 219 ? -2.479 -14.577 -18.778 1.00 83.94 219 LEU A CA 1
ATOM 1592 C C . LEU A 1 219 ? -1.004 -14.876 -19.087 1.00 83.94 219 LEU A C 1
ATOM 1594 O O . LEU A 1 219 ? -0.707 -15.466 -20.125 1.00 83.94 219 LEU A O 1
ATOM 1598 N N . SER A 1 220 ? -0.068 -14.532 -18.197 1.00 72.88 220 SER A N 1
ATOM 1599 C CA . SER A 1 220 ? 1.365 -14.827 -18.370 1.00 72.88 220 SER A CA 1
ATOM 1600 C C . SER A 1 220 ? 1.635 -16.335 -18.440 1.00 72.88 220 SER A C 1
ATOM 1602 O O . SER A 1 220 ? 2.613 -16.771 -19.041 1.00 72.88 220 SER A O 1
ATOM 1604 N N . LYS A 1 221 ? 0.731 -17.146 -17.870 1.00 75.69 221 LYS A N 1
ATOM 1605 C CA . LYS A 1 221 ? 0.756 -18.619 -17.921 1.00 75.69 221 LYS A CA 1
ATOM 1606 C C . LYS A 1 221 ? 0.170 -19.195 -19.213 1.00 75.69 221 LYS A C 1
ATOM 1608 O O . LYS A 1 221 ? 0.350 -20.374 -19.493 1.00 75.69 221 LYS A O 1
ATOM 1613 N N . ASN A 1 222 ? -0.519 -18.374 -20.000 1.00 79.06 222 ASN A N 1
ATOM 1614 C CA . ASN A 1 222 ? -1.176 -18.745 -21.253 1.00 79.06 222 ASN A CA 1
ATOM 1615 C C . ASN A 1 222 ? -0.315 -18.418 -22.483 1.00 79.06 222 ASN A C 1
ATOM 1617 O O . ASN A 1 222 ? -0.832 -18.298 -23.594 1.00 79.06 222 ASN A O 1
ATOM 1621 N N . VAL A 1 223 ? 0.990 -18.240 -22.272 1.00 80.25 223 VAL A N 1
ATOM 1622 C CA . VAL A 1 223 ? 1.963 -17.885 -23.301 1.00 80.25 223 VAL A CA 1
ATOM 1623 C C . VAL A 1 223 ? 2.496 -19.148 -23.981 1.00 80.25 223 VAL A C 1
ATOM 1625 O O . VAL A 1 223 ? 3.103 -20.000 -23.338 1.00 80.25 223 VAL A O 1
ATOM 1628 N N . SER A 1 224 ? 2.336 -19.230 -25.299 1.00 71.06 224 SER A N 1
ATOM 1629 C CA . SER A 1 224 ? 2.998 -20.197 -26.178 1.00 71.06 224 SER A CA 1
ATOM 1630 C C . SER A 1 224 ? 4.029 -19.488 -27.059 1.00 71.06 224 SER A C 1
ATOM 1632 O O . SER A 1 224 ? 3.838 -18.332 -27.451 1.00 71.06 224 SER A O 1
ATOM 1634 N N . ARG A 1 225 ? 5.143 -20.164 -27.354 1.00 76.81 225 ARG A N 1
ATOM 1635 C CA . ARG A 1 225 ? 6.257 -19.617 -28.140 1.00 76.81 225 ARG A CA 1
ATOM 1636 C C . ARG A 1 225 ? 6.581 -20.508 -29.325 1.00 76.81 225 ARG A C 1
ATOM 1638 O O . ARG A 1 225 ? 6.635 -21.725 -29.187 1.00 76.81 225 ARG A O 1
ATOM 1645 N N . ASN A 1 226 ? 6.866 -19.875 -30.455 1.00 65.44 226 ASN A N 1
ATOM 1646 C CA . ASN A 1 226 ? 7.466 -20.510 -31.619 1.00 65.44 226 ASN A CA 1
ATOM 1647 C C . ASN A 1 226 ? 8.567 -19.581 -32.155 1.00 65.44 226 ASN A C 1
ATOM 1649 O O . ASN A 1 226 ? 8.280 -18.594 -32.839 1.00 65.44 226 ASN A O 1
ATOM 1653 N N . GLY A 1 227 ? 9.813 -19.833 -31.745 1.00 72.50 227 GLY A N 1
ATOM 1654 C CA . GLY A 1 227 ? 10.933 -18.911 -31.947 1.00 72.50 227 GLY A CA 1
ATOM 1655 C C . GLY A 1 227 ? 10.660 -17.539 -31.320 1.00 72.50 227 GLY A C 1
ATOM 1656 O O . GLY A 1 227 ? 10.322 -17.428 -30.139 1.00 72.50 227 GLY A O 1
ATOM 1657 N N . SER A 1 228 ? 10.756 -16.477 -32.125 1.00 70.38 228 SER A N 1
ATOM 1658 C CA . SER A 1 228 ? 10.444 -15.103 -31.699 1.00 70.38 228 SER A CA 1
ATOM 1659 C C . SER A 1 228 ? 8.942 -14.788 -31.652 1.00 70.38 228 SER A C 1
ATOM 1661 O O . SER A 1 228 ? 8.553 -13.748 -31.122 1.00 70.38 228 SER A O 1
ATOM 1663 N N . ARG A 1 229 ? 8.072 -15.656 -32.188 1.00 78.88 229 ARG A N 1
ATOM 1664 C CA . ARG A 1 229 ? 6.617 -15.452 -32.167 1.00 78.88 229 ARG A CA 1
ATOM 1665 C C . ARG A 1 229 ? 6.053 -15.872 -30.811 1.00 78.88 229 ARG A C 1
ATOM 1667 O O . ARG A 1 229 ? 6.252 -17.002 -30.367 1.00 78.88 229 ARG A O 1
ATOM 1674 N N . VAL A 1 230 ? 5.293 -14.978 -30.191 1.00 83.12 230 VAL A N 1
ATOM 1675 C CA . VAL A 1 230 ? 4.560 -15.213 -28.947 1.00 83.12 230 VAL A CA 1
ATOM 1676 C C . VAL A 1 230 ? 3.064 -15.218 -29.235 1.00 83.12 230 VAL A C 1
ATOM 1678 O O . VAL A 1 230 ? 2.546 -14.338 -29.925 1.00 83.12 230 VAL A O 1
ATOM 1681 N N . MET A 1 231 ? 2.374 -16.215 -28.689 1.00 77.88 231 MET A N 1
ATOM 1682 C CA . MET A 1 231 ? 0.922 -16.347 -28.704 1.00 77.88 231 MET A CA 1
ATOM 1683 C C . MET A 1 231 ? 0.409 -16.367 -27.269 1.00 77.88 231 MET A C 1
ATOM 1685 O O . MET A 1 231 ?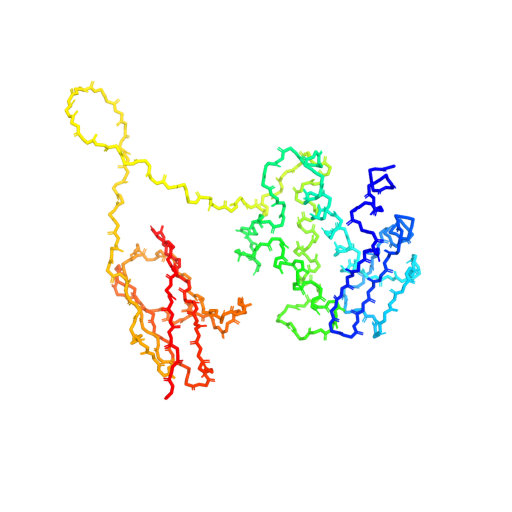 0.922 -17.118 -26.446 1.00 77.88 231 MET A O 1
ATOM 1689 N N . ILE A 1 232 ? -0.611 -15.572 -26.972 1.00 85.19 232 ILE A N 1
ATOM 1690 C CA . ILE A 1 232 ? -1.382 -15.662 -25.731 1.00 85.19 232 ILE A CA 1
ATOM 1691 C C . ILE A 1 232 ? -2.783 -16.108 -26.113 1.00 85.19 232 ILE A C 1
ATOM 1693 O O . ILE A 1 232 ? -3.418 -15.434 -26.923 1.00 85.19 232 ILE A O 1
ATOM 1697 N N . SER A 1 233 ? -3.256 -17.202 -25.518 1.00 78.06 233 SER A N 1
ATOM 1698 C CA . SER A 1 233 ? -4.613 -17.720 -25.724 1.00 78.06 233 SER A CA 1
ATOM 1699 C C . SER A 1 233 ? -5.274 -18.025 -24.386 1.00 78.06 233 SER A C 1
ATOM 1701 O O . SER A 1 233 ? -4.842 -18.907 -23.642 1.00 78.06 233 SER A O 1
ATOM 1703 N N . TYR A 1 234 ? -6.335 -17.287 -24.082 1.00 88.06 234 TYR A N 1
ATOM 1704 C CA . TYR A 1 234 ? -7.080 -17.389 -22.833 1.00 88.06 234 TYR A CA 1
ATOM 1705 C C . TYR A 1 234 ? -8.574 -17.516 -23.113 1.00 88.06 234 TYR A C 1
ATOM 1707 O O . TYR A 1 234 ? -9.096 -16.860 -24.009 1.00 88.06 234 TYR A O 1
ATOM 1715 N N . GLN A 1 235 ? -9.266 -18.352 -22.344 1.00 85.12 235 GLN A N 1
ATOM 1716 C CA . GLN A 1 235 ? -10.705 -18.566 -22.473 1.00 85.12 235 GLN A CA 1
ATOM 1717 C C . GLN A 1 235 ? -11.349 -18.543 -21.091 1.00 85.12 235 GLN A C 1
ATOM 1719 O O . GLN A 1 235 ? -11.016 -19.353 -20.226 1.00 85.12 235 GLN A O 1
ATOM 1724 N N . ASN A 1 236 ? -12.285 -17.620 -20.887 1.00 80.75 236 ASN A N 1
ATOM 1725 C CA . ASN A 1 236 ? -13.126 -17.579 -19.699 1.00 80.75 236 ASN A CA 1
ATOM 1726 C C . ASN A 1 236 ? -14.500 -16.981 -20.027 1.00 80.75 236 ASN A C 1
ATOM 1728 O O . ASN A 1 236 ? -14.721 -15.773 -19.947 1.00 80.75 236 ASN A O 1
ATOM 1732 N N . TYR A 1 237 ? -15.447 -17.857 -20.361 1.00 85.44 237 TYR A N 1
ATOM 1733 C CA . TYR A 1 237 ? -16.830 -17.490 -20.690 1.00 85.44 237 TYR A CA 1
ATOM 1734 C C . TYR A 1 237 ? -17.666 -17.065 -19.464 1.00 85.44 237 TYR A C 1
ATOM 1736 O O . TYR A 1 237 ? -18.800 -16.593 -19.606 1.00 85.44 237 TYR A O 1
ATOM 1744 N N . SER A 1 238 ? -17.108 -17.195 -18.254 1.00 81.38 238 SER A N 1
ATOM 1745 C CA . SER A 1 238 ? -17.723 -16.727 -17.005 1.00 81.38 238 SER A CA 1
ATOM 1746 C C . SER A 1 238 ? -17.462 -15.245 -16.734 1.00 81.38 238 SER A C 1
ATOM 1748 O O . SER A 1 238 ? -18.063 -14.690 -15.815 1.00 81.38 238 SER A O 1
ATOM 1750 N N . LEU A 1 239 ? -16.612 -14.582 -17.528 1.00 82.56 239 LEU A N 1
ATOM 1751 C CA . LEU A 1 239 ? -16.446 -13.133 -17.444 1.00 82.56 239 LEU A CA 1
ATOM 1752 C C . LEU A 1 239 ? -17.789 -12.428 -17.696 1.00 82.56 239 LEU A C 1
ATOM 1754 O O . LEU A 1 239 ? -18.615 -12.873 -18.502 1.00 82.56 239 LEU A O 1
ATOM 1758 N N . LEU A 1 240 ? -18.029 -11.357 -16.943 1.00 82.31 240 LEU A N 1
ATOM 1759 C CA . LEU A 1 240 ? -19.229 -10.538 -17.079 1.00 82.31 240 LEU A CA 1
ATOM 1760 C C . LEU A 1 240 ? -19.100 -9.632 -18.306 1.00 82.31 240 LEU A C 1
ATOM 1762 O O . LEU A 1 240 ? -17.996 -9.346 -18.767 1.00 82.31 240 LEU A O 1
ATOM 1766 N N . GLU A 1 241 ? -20.232 -9.184 -18.841 1.00 85.19 241 GLU A N 1
ATOM 1767 C CA . GLU A 1 241 ? -20.222 -8.187 -19.910 1.00 85.19 241 GLU A CA 1
ATOM 1768 C C . GLU A 1 241 ? -19.599 -6.882 -19.415 1.00 85.19 241 GLU A C 1
ATOM 1770 O O . GLU A 1 241 ? -19.838 -6.450 -18.285 1.00 85.19 241 GLU A O 1
ATOM 1775 N N . GLY A 1 242 ? -18.787 -6.251 -20.259 1.00 75.06 242 GLY A N 1
ATOM 1776 C CA . GLY A 1 242 ? -18.113 -5.015 -19.887 1.00 75.06 242 GLY A CA 1
ATOM 1777 C C . GLY A 1 242 ? -16.796 -4.784 -20.609 1.00 75.06 242 GLY A C 1
ATOM 1778 O O . GLY A 1 242 ? -16.408 -5.510 -21.526 1.00 75.06 242 GLY A O 1
ATOM 1779 N N . ILE A 1 243 ? -16.110 -3.724 -20.189 1.00 80.62 243 ILE A N 1
ATOM 1780 C CA . ILE A 1 243 ? -14.801 -3.347 -20.717 1.00 80.62 243 ILE A CA 1
ATOM 1781 C C . ILE A 1 243 ? -13.717 -3.935 -19.821 1.00 80.62 243 ILE A C 1
ATOM 1783 O O . ILE A 1 243 ? -13.742 -3.779 -18.599 1.00 80.62 243 ILE A O 1
ATOM 1787 N N . TYR A 1 244 ? -12.740 -4.552 -20.468 1.00 85.38 244 TYR A N 1
ATOM 1788 C CA . TYR A 1 244 ? -11.547 -5.100 -19.855 1.00 85.38 244 TYR A CA 1
ATOM 1789 C C . TYR A 1 244 ? -10.309 -4.497 -20.509 1.00 85.38 244 TYR A C 1
ATOM 1791 O O . TYR A 1 244 ? -10.331 -4.111 -21.679 1.00 85.38 244 TYR A O 1
ATOM 1799 N N . ILE A 1 245 ? -9.224 -4.416 -19.752 1.00 84.00 245 ILE A N 1
ATOM 1800 C CA . ILE A 1 245 ? -7.922 -3.977 -20.244 1.00 84.00 245 ILE A CA 1
ATOM 1801 C C . ILE A 1 245 ? -6.961 -5.152 -20.110 1.00 84.00 245 ILE A C 1
ATOM 1803 O O . ILE A 1 245 ? -6.735 -5.639 -19.006 1.00 84.00 245 ILE A O 1
ATOM 1807 N N . LEU A 1 246 ? -6.419 -5.620 -21.232 1.00 86.44 246 LEU A N 1
ATOM 1808 C CA . LEU A 1 246 ? -5.312 -6.568 -21.256 1.00 86.44 246 LEU A CA 1
ATOM 1809 C C . LEU A 1 246 ? -4.011 -5.786 -21.378 1.00 86.44 246 LEU A C 1
ATOM 1811 O O . LEU A 1 246 ? -3.760 -5.190 -22.421 1.00 86.44 246 LEU A O 1
ATOM 1815 N N . THR A 1 247 ? -3.180 -5.816 -20.349 1.00 75.00 247 THR A N 1
ATOM 1816 C CA . THR A 1 247 ? -1.840 -5.224 -20.378 1.00 75.00 247 THR A CA 1
ATOM 1817 C C . THR A 1 247 ? -0.831 -6.314 -20.693 1.00 75.00 247 THR A C 1
ATOM 1819 O O . THR A 1 247 ? -0.802 -7.326 -19.996 1.00 75.00 247 THR A O 1
ATOM 1822 N N . VAL A 1 248 ? -0.008 -6.123 -21.725 1.00 81.81 248 VAL A N 1
ATOM 1823 C CA . VAL A 1 248 ? 1.051 -7.058 -22.126 1.00 81.81 248 VAL A CA 1
ATOM 1824 C C . VAL A 1 248 ? 2.392 -6.357 -22.114 1.00 81.81 248 VAL A C 1
ATOM 1826 O O . VAL A 1 248 ? 2.564 -5.321 -22.752 1.00 81.81 248 VAL A O 1
ATOM 1829 N N . LYS A 1 249 ? 3.352 -6.961 -21.422 1.00 76.81 249 LYS A N 1
ATOM 1830 C CA . LYS A 1 249 ? 4.734 -6.509 -21.346 1.00 76.81 249 LYS A CA 1
ATOM 1831 C C . LYS A 1 249 ? 5.642 -7.593 -21.903 1.00 76.81 249 LYS A C 1
ATOM 1833 O O . LYS A 1 249 ? 5.644 -8.729 -21.437 1.00 76.81 249 LYS A O 1
ATOM 1838 N N . ALA A 1 250 ? 6.413 -7.227 -22.910 1.00 80.88 250 ALA A N 1
ATOM 1839 C CA . ALA A 1 250 ? 7.439 -8.029 -23.549 1.00 80.88 250 ALA A CA 1
ATOM 1840 C C . ALA A 1 250 ? 8.793 -7.320 -23.409 1.00 80.88 250 ALA A C 1
ATOM 1842 O O . ALA A 1 250 ? 8.869 -6.169 -22.981 1.00 80.88 250 ALA A O 1
ATOM 1843 N N . SER A 1 251 ? 9.883 -7.970 -23.816 1.00 69.19 251 SER A N 1
ATOM 1844 C CA . SER A 1 251 ? 11.233 -7.407 -23.660 1.00 69.19 251 SER A CA 1
ATOM 1845 C C . SER A 1 251 ? 11.442 -6.098 -24.425 1.00 69.19 251 SER A C 1
ATOM 1847 O O . SER A 1 251 ? 12.332 -5.329 -24.080 1.00 69.19 251 SER A O 1
ATOM 1849 N N . LYS A 1 252 ? 10.641 -5.849 -25.467 1.00 62.12 252 LYS A N 1
ATOM 1850 C CA . LYS A 1 252 ? 10.768 -4.673 -26.340 1.00 62.12 252 LYS A CA 1
ATOM 1851 C C . LYS A 1 252 ? 9.570 -3.724 -26.303 1.00 62.12 252 LYS A C 1
ATOM 1853 O O . LYS A 1 252 ? 9.645 -2.670 -26.923 1.00 62.12 252 LYS A O 1
ATOM 1858 N N . PHE A 1 253 ? 8.474 -4.077 -25.628 1.00 67.31 253 PHE A N 1
ATOM 1859 C CA . PHE A 1 253 ? 7.300 -3.207 -25.565 1.00 67.31 253 PHE A CA 1
ATOM 1860 C C . PHE A 1 253 ? 6.415 -3.498 -24.357 1.00 67.31 253 PHE A C 1
ATOM 1862 O O . PHE A 1 253 ? 6.383 -4.608 -23.836 1.00 67.31 253 PHE A O 1
ATOM 1869 N N . GLU A 1 254 ? 5.631 -2.498 -23.978 1.00 74.00 254 GLU A N 1
ATOM 1870 C CA . GLU A 1 254 ? 4.499 -2.632 -23.072 1.00 74.00 254 GLU A CA 1
ATOM 1871 C C . GLU A 1 254 ? 3.283 -2.001 -23.753 1.00 74.00 254 GLU A C 1
ATOM 1873 O O . GLU A 1 254 ? 3.373 -0.887 -24.272 1.00 74.00 254 GLU A O 1
ATOM 1878 N N . LYS A 1 255 ? 2.174 -2.737 -23.849 1.00 77.25 255 LYS A N 1
ATOM 1879 C CA . LYS A 1 255 ? 0.982 -2.297 -24.581 1.00 77.25 255 LYS A CA 1
ATOM 1880 C C . LYS A 1 255 ? -0.285 -2.797 -23.905 1.00 77.25 255 LYS A C 1
ATOM 1882 O O . LYS A 1 255 ? -0.377 -3.960 -23.518 1.00 77.25 255 LYS A O 1
ATOM 1887 N N . SER A 1 256 ? -1.272 -1.912 -23.819 1.00 78.44 256 SER A N 1
ATOM 1888 C CA . SER A 1 256 ? -2.596 -2.223 -23.288 1.00 78.44 256 SER A CA 1
ATOM 1889 C C . SER A 1 256 ? -3.622 -2.314 -24.408 1.00 78.4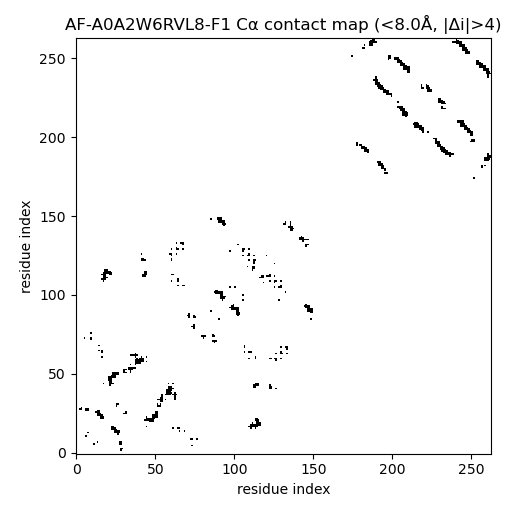4 256 SER A C 1
ATOM 1891 O O . SER A 1 256 ? -3.657 -1.482 -25.315 1.00 78.44 256 SER A O 1
ATOM 1893 N N . TYR A 1 257 ? -4.492 -3.312 -24.322 1.00 82.12 257 TYR A N 1
ATOM 1894 C CA . TYR A 1 257 ? -5.563 -3.562 -25.272 1.00 82.12 257 TYR A CA 1
ATOM 1895 C C . TYR A 1 257 ? -6.901 -3.467 -24.564 1.00 82.12 257 TYR A C 1
ATOM 1897 O O . TYR A 1 257 ? -7.164 -4.178 -23.596 1.00 82.12 257 TYR A O 1
ATOM 1905 N N . LYS A 1 258 ? -7.772 -2.607 -25.085 1.00 84.50 258 LYS A N 1
ATOM 1906 C CA . LYS A 1 258 ? -9.170 -2.573 -24.675 1.00 84.50 258 LYS A CA 1
ATOM 1907 C C . LYS A 1 258 ? -9.896 -3.774 -25.272 1.00 84.50 258 LYS A C 1
ATOM 1909 O O . LYS A 1 258 ? -9.951 -3.909 -26.492 1.00 84.50 258 LYS A O 1
ATOM 1914 N N . ILE A 1 259 ? -10.492 -4.594 -24.420 1.00 86.38 259 ILE A N 1
ATOM 1915 C CA . ILE A 1 259 ? -11.290 -5.766 -24.776 1.00 86.38 259 ILE A CA 1
ATOM 1916 C C . ILE A 1 259 ? -12.729 -5.505 -24.346 1.00 86.38 259 ILE A C 1
ATOM 1918 O O . ILE A 1 259 ? -12.983 -5.046 -23.233 1.00 86.38 259 ILE A O 1
ATOM 1922 N N . ILE A 1 260 ? -13.676 -5.778 -25.234 1.00 81.31 260 ILE A N 1
ATOM 1923 C CA . ILE A 1 260 ? -15.106 -5.649 -24.958 1.00 81.31 260 ILE A CA 1
ATOM 1924 C C . ILE A 1 260 ? -15.688 -7.056 -24.854 1.00 81.31 260 ILE A C 1
ATOM 1926 O O . ILE A 1 260 ? -15.642 -7.806 -25.828 1.00 81.31 260 ILE A O 1
ATOM 1930 N N . ILE A 1 261 ? -16.244 -7.402 -23.692 1.00 83.88 261 ILE A N 1
ATOM 1931 C CA . ILE A 1 261 ? -16.970 -8.659 -23.492 1.00 83.88 261 ILE A CA 1
ATOM 1932 C C . ILE A 1 261 ? -18.462 -8.417 -23.697 1.00 83.88 261 ILE A C 1
ATOM 1934 O O . ILE A 1 261 ? -19.042 -7.553 -23.035 1.00 83.88 261 ILE A O 1
ATOM 1938 N N . ARG A 1 262 ? -19.069 -9.183 -24.608 1.00 82.00 262 ARG A N 1
ATOM 1939 C CA . ARG A 1 262 ? -20.498 -9.136 -24.951 1.00 82.00 262 ARG A CA 1
ATOM 1940 C C . ARG A 1 262 ? -20.997 -10.553 -25.238 1.00 82.00 262 ARG A C 1
ATOM 1942 O O . ARG A 1 262 ? -20.349 -11.257 -26.013 1.00 82.00 262 ARG A O 1
ATOM 1949 N N . LYS A 1 263 ? -22.090 -10.981 -24.601 1.00 81.62 263 LYS A N 1
ATOM 1950 C CA . LYS A 1 263 ? -22.610 -12.353 -24.715 1.00 81.62 263 LYS A CA 1
ATOM 1951 C C . LYS A 1 263 ? -23.690 -12.504 -25.772 1.00 81.62 263 LYS A C 1
ATOM 1953 O O . LYS A 1 263 ? -24.348 -11.509 -26.138 1.00 81.62 263 LYS A O 1
#

Foldseek 3Di:
DVCQVCVCVLCVQFDWFADDQAIEGERHSVLLVQCPPAADEQAAHPGHYHYSPGRVHHHNLVNLLSLLSVQQSCVVPPVPSDPDPDRQQQWAFCDDPRGRHGSVRLSVLSNCRNHVHDDPDHSVRSSVVSVCSSPCCVVPPHHPPRTDHDDDPDDDDDDDDDDDDDDDDDDDDDDDDWPPWDWPDAADLFKTKTKTFAAFVWQKWKFKAFPVRDTPDTQSVQWDDDHRMIMGIGGDNVDDFHWMWMWMDTPRDIDIDIYGHDD

Sequence (263 aa):
TYRNLNFASAFPSGLTIGAGSRFLKLTTAKAVDDFLPSGTTARALNAGTLVNPGSSYKNVLAGQVVALTLNLRFDQVNPLFSSSSTWLGDLIVISGTFTGWTVSQVLAEANNVLGGVASSYSPDQMNSIVDAINNNYDNGTVNLGILGCPCTSSPTSSLARNSAEGGASLGKPNVVPNEDSKVYPNPTRGDINLSFENAEGGNVSAYLFNSGGRMVADLSKNVSRNGSRVMISYQNYSLLEGIYILTVKASKFEKSYKIIIRK